Protein AF-K2GE60-F1 (afdb_monomer_lite)

Sequence (298 aa):
MSEQSVDIHNINPPTIVEKASKSKGLEHIPDDVKQILFLNWLVDARELYQEQENKVKQILINKTLQKAISEWHYAWWIEVKYIGEGLYMVKSIKKWNVTFYSNDNWESVFSVSWVREDPFIENNKALEDLWYIEKKEGETYNMYKISWYITLADWKKEPVPWEKINTDDIRYYKLWKDILFRADIYSKLFILKDKKPIEGKMLIYLIEGWSLKLEDLELFKQNNVIDDNMYLTWIRAFKQVIAFQCSDKRLIGLWIWIKESDLKRYTENTKYNISPELALECFKALPAEMRDISSPKK

Structure (mmCIF, N/CA/C/O backbone):
data_AF-K2GE60-F1
#
_entr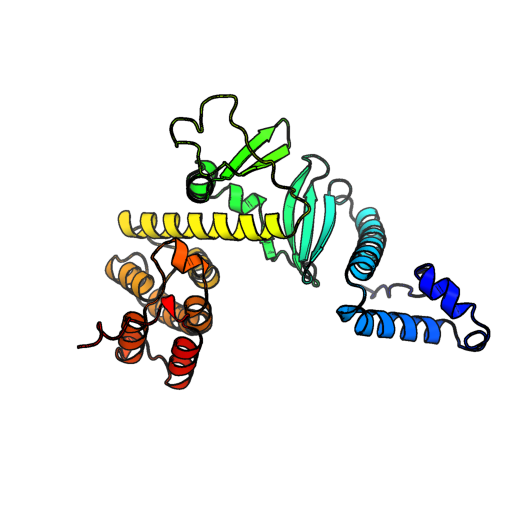y.id   AF-K2GE60-F1
#
loop_
_atom_site.group_PDB
_atom_site.id
_atom_site.type_symbol
_atom_site.label_atom_id
_atom_site.label_alt_id
_atom_site.label_comp_id
_atom_site.label_asym_id
_atom_site.label_entity_id
_atom_site.label_seq_id
_atom_site.pdbx_PDB_ins_code
_atom_site.Cartn_x
_atom_site.Cartn_y
_atom_site.Cartn_z
_atom_site.occupancy
_atom_site.B_iso_or_equiv
_atom_site.auth_seq_id
_atom_site.auth_comp_id
_atom_site.auth_asym_id
_atom_site.auth_atom_id
_atom_site.pdbx_PDB_model_num
ATOM 1 N N . MET A 1 1 ? 6.850 -29.643 21.313 1.00 35.97 1 MET A N 1
ATOM 2 C CA . MET A 1 1 ? 5.765 -28.821 21.888 1.00 35.97 1 MET A CA 1
ATOM 3 C C . MET A 1 1 ? 4.467 -29.385 21.348 1.00 35.97 1 MET A C 1
ATOM 5 O O . MET A 1 1 ? 4.347 -29.498 20.139 1.00 35.97 1 MET A O 1
ATOM 9 N N . SER A 1 2 ? 3.599 -29.874 22.228 1.00 30.75 2 SER A N 1
ATOM 10 C CA . SER A 1 2 ? 2.337 -30.536 21.883 1.00 30.75 2 SER A CA 1
ATOM 11 C C . SER A 1 2 ? 1.347 -29.539 21.281 1.00 30.75 2 SER A C 1
ATOM 13 O O . SER A 1 2 ? 1.115 -28.489 21.883 1.00 30.75 2 SER A O 1
ATOM 15 N N . GLU A 1 3 ? 0.759 -29.880 20.135 1.00 30.34 3 GLU A N 1
ATOM 16 C CA . GLU A 1 3 ? -0.413 -29.204 19.573 1.00 30.34 3 GLU A CA 1
ATOM 17 C C . GLU A 1 3 ? -1.534 -29.183 20.619 1.00 30.34 3 GLU A C 1
ATOM 19 O O . GLU A 1 3 ? -2.077 -30.223 20.989 1.00 30.34 3 GLU A O 1
ATOM 24 N N . GLN A 1 4 ? -1.869 -28.003 21.142 1.00 34.47 4 GLN A N 1
ATOM 25 C CA . GLN A 1 4 ? -3.102 -27.841 21.901 1.00 34.47 4 GLN A CA 1
ATOM 26 C C . GLN A 1 4 ? -4.249 -27.738 20.898 1.00 34.47 4 GLN A C 1
ATOM 28 O O . GLN A 1 4 ? -4.494 -26.678 20.323 1.00 34.47 4 GLN A O 1
ATOM 33 N N . SER A 1 5 ? -4.948 -28.852 20.685 1.00 31.72 5 SER A N 1
ATOM 34 C CA . SER A 1 5 ? -6.231 -28.864 19.991 1.00 31.72 5 SER A CA 1
ATOM 35 C C . SER A 1 5 ? -7.196 -27.932 20.723 1.00 31.72 5 SER A C 1
ATOM 37 O O . SER A 1 5 ? -7.448 -28.101 21.919 1.00 31.72 5 SER A O 1
ATOM 39 N N . VAL A 1 6 ? -7.729 -26.935 20.019 1.00 36.66 6 VAL A N 1
ATOM 40 C CA . VAL A 1 6 ? -8.844 -26.127 20.519 1.00 36.66 6 VAL A CA 1
ATOM 41 C C . VAL A 1 6 ? -10.000 -27.081 20.810 1.00 36.66 6 VAL A C 1
ATOM 43 O O . VAL A 1 6 ? -10.466 -27.769 19.909 1.00 36.66 6 VAL A O 1
ATOM 46 N N . ASP A 1 7 ? -10.429 -27.152 22.070 1.00 42.41 7 ASP A N 1
ATOM 47 C CA . ASP A 1 7 ? -11.554 -27.989 22.482 1.00 42.41 7 ASP A CA 1
ATOM 48 C C . ASP A 1 7 ? -12.861 -27.387 21.944 1.00 42.41 7 ASP A C 1
ATOM 50 O O . ASP A 1 7 ? -13.421 -26.429 22.490 1.00 42.41 7 ASP A O 1
ATOM 54 N N . ILE A 1 8 ? -13.293 -27.929 20.805 1.00 38.84 8 ILE A N 1
ATOM 55 C CA . ILE A 1 8 ? -14.440 -27.481 20.008 1.00 38.84 8 ILE A CA 1
ATOM 56 C C . ILE A 1 8 ? -15.741 -27.578 20.828 1.00 38.84 8 ILE A C 1
ATOM 58 O O . ILE A 1 8 ? -16.692 -26.835 20.581 1.00 38.84 8 ILE A O 1
ATOM 62 N N . HIS A 1 9 ? -15.772 -28.402 21.880 1.00 40.12 9 HIS A N 1
ATOM 63 C CA . HIS A 1 9 ? -16.930 -28.576 22.757 1.00 40.12 9 HIS A CA 1
ATOM 64 C C . HIS A 1 9 ? -17.289 -27.329 23.590 1.00 40.12 9 HIS A C 1
ATOM 66 O O . HIS A 1 9 ? -18.393 -27.257 24.122 1.00 40.12 9 HIS A O 1
ATOM 72 N N . ASN A 1 10 ? -16.422 -26.309 23.653 1.00 46.59 10 ASN A N 1
ATOM 73 C CA . ASN A 1 10 ? -16.646 -25.090 24.449 1.00 46.59 10 ASN A CA 1
ATOM 74 C C . ASN A 1 10 ? -17.141 -23.864 23.650 1.00 46.59 10 ASN A C 1
ATOM 76 O O . ASN A 1 10 ? -17.189 -22.740 24.171 1.00 46.59 10 ASN A O 1
ATOM 80 N N . ILE A 1 11 ? -17.517 -24.038 22.379 1.00 45.38 11 ILE A N 1
ATOM 81 C CA . ILE A 1 11 ? -18.057 -22.954 21.548 1.00 45.38 11 ILE A CA 1
ATOM 82 C C . ILE A 1 11 ? -19.588 -23.024 21.555 1.00 45.38 11 ILE A C 1
ATOM 84 O O . ILE A 1 11 ? -20.191 -23.835 20.857 1.00 45.38 11 ILE A O 1
ATOM 88 N N . ASN A 1 12 ? -20.226 -22.135 22.325 1.00 46.69 12 ASN A N 1
ATOM 89 C CA . ASN A 1 12 ? -21.683 -21.993 22.296 1.00 46.69 12 ASN A CA 1
ATOM 90 C C . ASN A 1 12 ? -22.148 -21.433 20.939 1.00 46.69 12 ASN A C 1
ATOM 92 O O . ASN A 1 12 ? -21.631 -20.392 20.512 1.00 46.69 12 ASN A O 1
ATOM 96 N N . PRO A 1 13 ? -23.129 -22.073 20.280 1.00 45.19 13 PRO A N 1
ATOM 97 C CA . PRO A 1 13 ? -23.645 -21.612 19.001 1.00 45.19 13 PRO A CA 1
ATOM 98 C C . PRO A 1 13 ? -24.460 -20.311 19.154 1.00 45.19 13 PRO A C 1
ATOM 100 O O . PRO A 1 13 ? -25.012 -20.042 20.224 1.00 45.19 13 PRO A O 1
ATOM 103 N N . PRO A 1 14 ? -24.586 -19.490 18.092 1.00 44.62 14 PRO A N 1
ATOM 104 C CA . PRO A 1 14 ? -25.465 -18.323 18.089 1.00 44.62 14 PRO A CA 1
ATOM 105 C C . PRO A 1 14 ? -26.925 -18.702 18.366 1.00 44.62 14 PRO A C 1
ATOM 107 O O . PRO A 1 14 ? -27.388 -19.780 17.994 1.00 44.62 14 PRO A O 1
ATOM 110 N N . THR A 1 15 ? -27.700 -17.774 18.927 1.00 48.50 15 THR A N 1
ATOM 111 C CA . THR A 1 15 ? -29.083 -18.003 19.389 1.00 48.50 15 THR A CA 1
ATOM 112 C C . THR A 1 15 ? -30.033 -18.541 18.307 1.00 48.50 15 THR A C 1
ATOM 114 O O . THR A 1 15 ? -30.993 -19.240 18.620 1.00 48.50 15 THR A O 1
ATOM 117 N N . ILE A 1 16 ? -29.788 -18.242 17.026 1.00 43.56 16 ILE A N 1
ATOM 118 C CA . ILE A 1 16 ? -30.591 -18.764 15.906 1.00 43.56 16 ILE A CA 1
ATOM 119 C C . ILE A 1 16 ? -30.347 -20.263 15.663 1.00 43.56 16 ILE A C 1
ATOM 121 O O . ILE A 1 16 ? -31.285 -21.007 15.388 1.00 43.56 16 ILE A O 1
ATOM 125 N N . VAL A 1 17 ? -29.110 -20.717 15.867 1.00 46.22 17 VAL A N 1
ATOM 126 C CA . VAL A 1 17 ? -28.697 -22.123 15.780 1.00 46.22 17 VAL A CA 1
ATOM 127 C C . VAL A 1 17 ? -29.126 -22.872 17.034 1.00 46.22 17 VAL A C 1
ATOM 129 O O . VAL A 1 17 ? -29.597 -23.995 16.937 1.00 46.22 17 VAL A O 1
ATOM 132 N N . GLU A 1 18 ? -29.067 -22.229 18.200 1.00 51.22 18 GLU A N 1
ATOM 133 C CA . GLU A 1 18 ? -29.587 -22.783 19.453 1.00 51.22 18 GLU A CA 1
ATOM 134 C C . GLU A 1 18 ? -31.110 -23.017 19.404 1.00 51.22 18 GLU A C 1
ATOM 136 O O . GLU A 1 18 ? -31.632 -23.952 20.007 1.00 51.22 18 GLU A O 1
ATOM 141 N N . LYS A 1 19 ? -31.840 -22.179 18.657 1.00 52.19 19 LYS A N 1
ATOM 142 C CA . LYS A 1 19 ? -33.266 -22.385 18.366 1.00 52.19 19 LYS A CA 1
ATOM 143 C C . LYS A 1 19 ? -33.495 -23.498 17.345 1.00 52.19 19 LYS A C 1
ATOM 145 O O . LYS A 1 19 ? -34.439 -24.266 17.504 1.00 52.19 19 LYS A O 1
ATOM 150 N N . ALA A 1 20 ? -32.645 -23.602 16.324 1.00 46.81 20 ALA A N 1
ATOM 151 C CA . ALA A 1 20 ? -32.735 -24.656 15.318 1.00 46.81 20 ALA A CA 1
ATOM 152 C C . ALA A 1 20 ? -32.383 -26.039 15.895 1.00 46.81 20 ALA A C 1
ATOM 154 O O . ALA A 1 20 ? -33.105 -27.000 15.643 1.00 46.81 20 ALA A O 1
ATOM 155 N N . SER A 1 21 ? -31.349 -26.146 16.734 1.00 45.78 21 SER A N 1
ATOM 156 C CA . SER A 1 21 ? -30.909 -27.396 17.374 1.00 45.78 21 SER A CA 1
ATOM 157 C C . SER A 1 21 ? -31.895 -27.934 18.415 1.00 45.78 21 SER A C 1
ATOM 159 O O . SER A 1 21 ? -31.898 -29.131 18.685 1.00 45.78 21 SER A O 1
ATOM 161 N N . LYS A 1 22 ? -32.758 -27.064 18.955 1.00 51.03 22 LYS A N 1
ATOM 162 C CA . LYS A 1 22 ? -33.902 -27.408 19.818 1.00 51.03 22 LYS A CA 1
ATOM 163 C C . LYS A 1 22 ? -35.188 -27.698 19.029 1.00 51.03 22 LYS A C 1
ATOM 165 O O . LYS A 1 22 ? -36.241 -27.911 19.628 1.00 51.03 22 LYS A O 1
ATOM 170 N N . SER A 1 23 ? -35.145 -27.681 17.694 1.00 51.66 23 SER A N 1
ATOM 171 C CA . SER A 1 23 ? -36.274 -28.138 16.881 1.00 51.66 23 SER A CA 1
ATOM 172 C C . SER A 1 23 ? -36.376 -29.665 16.951 1.00 51.66 23 SER A C 1
ATOM 174 O O . SER A 1 23 ? -35.365 -30.366 16.899 1.00 51.66 23 SER A O 1
ATOM 176 N N . LYS A 1 24 ? -37.605 -30.191 17.036 1.00 48.66 24 LYS A N 1
ATOM 177 C CA . LYS A 1 24 ? -37.892 -31.634 17.189 1.00 48.66 24 LYS A CA 1
ATOM 178 C C . LYS A 1 24 ? -37.250 -32.542 16.123 1.00 48.66 24 LYS A C 1
ATOM 180 O O . LYS A 1 24 ? -37.241 -33.753 16.291 1.00 48.66 24 LYS A O 1
ATOM 185 N N . GLY A 1 25 ? -36.736 -31.985 15.024 1.00 48.91 25 GLY A N 1
ATOM 186 C CA . GLY A 1 25 ? -36.059 -32.735 13.964 1.00 48.91 25 GLY A CA 1
ATOM 1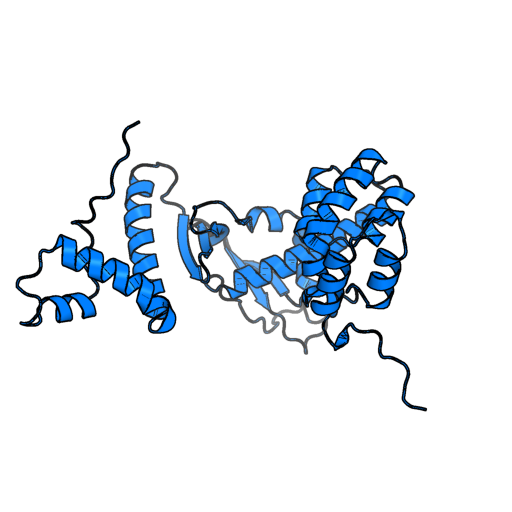87 C C . GLY A 1 25 ? -34.566 -33.002 14.198 1.00 48.91 25 GLY A C 1
ATOM 188 O O . GLY A 1 25 ? -34.000 -33.817 13.479 1.00 48.91 25 GLY A O 1
ATOM 189 N N . LEU A 1 26 ? -33.919 -32.339 15.168 1.00 41.69 26 LEU A N 1
ATOM 190 C CA . LEU A 1 26 ? -32.462 -32.419 15.391 1.00 41.69 26 LEU A CA 1
ATOM 191 C C . LEU A 1 26 ? -32.069 -32.961 16.780 1.00 41.69 26 LEU A C 1
ATOM 193 O O . LEU A 1 26 ? -30.880 -33.045 17.089 1.00 41.69 26 LEU A O 1
ATOM 197 N N . GLU A 1 27 ? -33.041 -33.368 17.605 1.00 48.62 27 GLU A N 1
ATOM 198 C CA . GLU A 1 27 ? -32.822 -33.873 18.975 1.00 48.62 27 GLU A CA 1
ATOM 199 C C . GLU A 1 27 ? -31.928 -35.122 19.038 1.00 48.62 27 GLU A C 1
ATOM 201 O O . GLU A 1 27 ? -31.180 -35.293 19.996 1.00 48.62 27 GLU A O 1
ATOM 206 N N . HIS A 1 28 ? -31.965 -35.972 18.010 1.00 49.66 28 HIS A N 1
ATOM 207 C CA . HIS A 1 28 ? -31.222 -37.238 17.973 1.00 49.66 28 HIS A CA 1
ATOM 208 C C . HIS A 1 28 ? -29.857 -37.147 17.288 1.00 49.66 28 HIS A C 1
ATOM 210 O O . HIS A 1 28 ? -29.169 -38.158 17.160 1.00 49.66 28 HIS A O 1
ATOM 216 N N . ILE A 1 29 ? -29.468 -35.960 16.822 1.00 44.56 29 ILE A N 1
ATOM 217 C CA . ILE A 1 29 ? -28.173 -35.774 16.174 1.00 44.56 29 ILE A CA 1
ATOM 218 C C . ILE A 1 29 ? -27.102 -35.558 17.256 1.00 44.56 29 ILE A C 1
ATOM 220 O O . ILE A 1 29 ? -27.293 -34.694 18.117 1.00 44.56 29 ILE A O 1
ATOM 224 N N . PRO A 1 30 ? -25.990 -36.313 17.227 1.00 48.25 30 PRO A N 1
ATOM 225 C CA . PRO A 1 30 ? -24.848 -36.100 18.114 1.00 48.25 30 PRO A CA 1
ATOM 226 C C . PRO A 1 30 ? -24.301 -34.659 18.054 1.00 48.25 30 PRO A C 1
ATOM 228 O O . PRO A 1 30 ? -24.345 -34.007 17.007 1.00 48.25 30 PRO A O 1
ATOM 231 N N . ASP A 1 31 ? -23.832 -34.121 19.183 1.00 47.31 31 ASP A N 1
ATOM 232 C CA . ASP A 1 31 ? -23.469 -32.697 19.305 1.00 47.31 31 ASP A CA 1
ATOM 233 C C . ASP A 1 31 ? -22.247 -32.295 18.461 1.00 47.31 31 ASP A C 1
ATOM 235 O O . ASP A 1 31 ? -22.187 -31.180 17.941 1.00 47.31 31 ASP A O 1
ATOM 239 N N . ASP A 1 32 ? -21.326 -33.225 18.240 1.00 42.53 32 ASP A N 1
ATOM 240 C CA . ASP A 1 32 ? -20.221 -33.139 17.282 1.00 42.53 32 ASP A CA 1
ATOM 241 C C . ASP A 1 32 ? -20.723 -32.997 15.834 1.00 42.53 32 ASP A C 1
ATOM 243 O O . ASP A 1 32 ? -20.243 -32.148 15.081 1.00 42.53 32 ASP A O 1
ATOM 247 N N . VAL A 1 33 ? -21.766 -33.737 15.450 1.00 42.38 33 VAL A N 1
ATOM 248 C CA . VAL A 1 33 ? -22.396 -33.615 14.124 1.00 42.38 33 VAL A CA 1
ATOM 249 C C . VAL A 1 33 ? -23.150 -32.287 13.987 1.00 42.38 33 VAL A C 1
ATOM 251 O O . VAL A 1 33 ? -23.085 -31.654 12.933 1.00 42.38 33 VAL A O 1
ATOM 254 N N . LYS A 1 34 ? -23.801 -31.792 15.050 1.00 48.75 34 LYS A N 1
ATOM 255 C CA . LYS A 1 34 ? -24.402 -30.441 15.064 1.00 48.75 34 LYS A CA 1
ATOM 256 C C . LYS A 1 34 ? -23.346 -29.343 14.902 1.00 48.75 34 LYS A C 1
ATOM 258 O O . LYS A 1 34 ? -23.605 -28.350 14.226 1.00 48.75 34 LYS A O 1
ATOM 263 N N . GLN A 1 35 ? -22.159 -29.522 15.483 1.00 48.94 35 GLN A N 1
ATOM 264 C CA . GLN A 1 35 ? -21.029 -28.602 15.334 1.00 48.94 35 GLN A CA 1
ATOM 265 C C . GLN A 1 35 ? -20.412 -28.642 13.932 1.00 48.94 35 GLN A C 1
ATOM 267 O O . GLN A 1 35 ? -20.099 -27.589 13.382 1.00 48.94 35 GLN A O 1
ATOM 272 N N . ILE A 1 36 ? -20.299 -29.817 13.312 1.00 44.44 36 ILE A N 1
ATOM 273 C CA . ILE A 1 36 ? -19.870 -29.945 11.911 1.00 44.44 36 ILE A CA 1
ATOM 274 C C . ILE A 1 36 ? -20.895 -29.294 10.974 1.00 44.44 36 ILE A C 1
ATOM 276 O O . ILE A 1 36 ? -20.519 -28.548 10.075 1.00 44.44 36 ILE A O 1
ATOM 280 N N . LEU A 1 37 ? -22.194 -29.496 11.215 1.00 45.69 37 LEU A N 1
ATOM 281 C CA . LEU A 1 37 ? -23.264 -28.811 10.483 1.00 45.69 37 LEU A CA 1
ATOM 282 C C . LEU A 1 37 ? -23.230 -27.289 10.699 1.00 45.69 37 LEU A C 1
ATOM 284 O O . LEU A 1 37 ? -23.538 -26.549 9.775 1.00 45.69 37 LEU A O 1
ATOM 288 N N . PHE A 1 38 ? -22.813 -26.813 11.875 1.00 54.31 38 PHE A N 1
ATOM 289 C CA . PHE A 1 38 ? -22.601 -25.392 12.169 1.00 54.31 38 PHE A CA 1
ATOM 290 C C . PHE A 1 38 ? -21.385 -24.806 11.436 1.00 54.31 38 PHE A C 1
ATOM 292 O O . PHE A 1 38 ? -21.474 -23.706 10.894 1.00 54.31 38 PHE A O 1
ATOM 299 N N . LEU A 1 39 ? -20.269 -25.536 11.383 1.00 49.03 39 LEU A N 1
ATOM 300 C CA . LEU A 1 39 ? -19.083 -25.139 10.621 1.00 49.03 39 LEU A CA 1
ATOM 301 C C . LEU A 1 39 ? -19.365 -25.146 9.111 1.00 49.03 39 LEU A C 1
ATOM 303 O O . LEU A 1 39 ? -18.992 -24.200 8.425 1.00 49.03 39 LEU A O 1
ATOM 307 N N . ASN A 1 40 ? -20.101 -26.141 8.611 1.00 48.19 40 ASN A N 1
ATOM 308 C CA . ASN A 1 40 ? -20.562 -26.185 7.220 1.00 48.19 40 ASN A CA 1
ATOM 309 C C . ASN A 1 40 ? -21.588 -25.081 6.925 1.00 48.19 40 ASN A C 1
ATOM 311 O O . ASN A 1 40 ? -21.501 -24.423 5.896 1.00 48.19 40 ASN A O 1
ATOM 315 N N . TRP A 1 41 ? -22.494 -24.782 7.861 1.00 51.59 41 TRP A N 1
ATOM 316 C CA . TRP A 1 41 ? -23.394 -23.635 7.743 1.00 51.59 41 TRP A CA 1
ATOM 317 C C . TRP A 1 41 ? -22.637 -22.303 7.727 1.00 51.59 41 TRP A C 1
ATOM 319 O O . TRP A 1 41 ? -23.037 -21.412 6.997 1.00 51.59 41 TRP A O 1
ATOM 329 N N . LEU A 1 42 ? -21.536 -22.143 8.470 1.00 49.25 42 LEU A N 1
ATOM 330 C CA . LEU A 1 42 ? -20.677 -20.950 8.391 1.00 49.25 42 LEU A CA 1
ATOM 331 C C . LEU A 1 42 ? -19.977 -20.815 7.029 1.00 49.25 42 LEU A C 1
ATOM 333 O O . LEU A 1 42 ? -19.750 -19.694 6.578 1.00 49.25 42 LEU A O 1
ATOM 337 N N . VAL A 1 43 ? -19.659 -21.935 6.376 1.00 44.78 43 VAL A N 1
ATOM 338 C CA . VAL A 1 43 ? -19.135 -21.955 5.001 1.00 44.78 43 VAL A CA 1
ATOM 339 C C . VAL A 1 43 ? -20.221 -21.537 3.998 1.00 44.78 43 VAL A C 1
ATOM 341 O O . VAL A 1 43 ? -19.934 -20.738 3.108 1.00 44.78 43 VAL A O 1
ATOM 344 N N . ASP A 1 44 ? -21.469 -21.973 4.197 1.00 41.41 44 ASP A N 1
ATOM 345 C CA . ASP A 1 44 ? -22.613 -21.659 3.322 1.00 41.41 44 ASP A CA 1
ATOM 346 C C . ASP A 1 44 ? -23.279 -20.294 3.623 1.00 41.41 44 ASP A C 1
ATOM 348 O O . ASP A 1 44 ? -23.894 -19.676 2.754 1.00 41.41 44 ASP A O 1
ATOM 352 N N . ALA A 1 45 ? -23.143 -19.761 4.842 1.00 42.25 45 ALA A N 1
ATOM 353 C CA . ALA A 1 45 ? -23.713 -18.476 5.272 1.00 42.25 45 ALA A CA 1
ATOM 354 C C . ALA A 1 45 ? -22.953 -17.252 4.730 1.00 42.25 45 ALA A C 1
ATOM 356 O O . ALA A 1 45 ? -23.444 -16.123 4.857 1.00 42.25 45 ALA A O 1
ATOM 357 N N . ARG A 1 46 ? -21.795 -17.481 4.098 1.00 43.62 46 ARG A N 1
ATOM 358 C CA . ARG A 1 46 ? -20.895 -16.482 3.501 1.00 43.62 46 ARG A CA 1
ATOM 359 C C . ARG A 1 46 ? -21.594 -15.563 2.491 1.00 43.62 46 ARG A C 1
ATOM 361 O O . ARG A 1 46 ? -21.189 -14.416 2.329 1.00 43.62 46 ARG A O 1
ATOM 368 N N . GLU A 1 47 ? -22.658 -16.044 1.844 1.00 42.72 47 GLU A N 1
ATOM 369 C CA . GLU A 1 47 ? -23.431 -15.277 0.854 1.00 42.72 47 GLU A CA 1
ATOM 370 C C . GLU A 1 47 ? -24.690 -14.597 1.424 1.00 42.72 47 GLU A C 1
ATOM 372 O O . GLU A 1 47 ? -25.207 -13.665 0.813 1.00 42.72 47 GLU A O 1
ATOM 377 N N . LEU A 1 48 ? -25.191 -15.018 2.595 1.00 37.72 48 LEU A N 1
ATOM 378 C CA . LEU A 1 48 ? -26.524 -14.623 3.082 1.00 37.72 48 LEU A CA 1
ATOM 379 C C . LEU A 1 48 ? -26.519 -13.802 4.388 1.00 37.72 48 LEU A C 1
ATOM 381 O O . LEU A 1 48 ? -27.478 -13.069 4.629 1.00 37.72 48 LEU A O 1
ATOM 385 N N . TYR A 1 49 ? -25.474 -13.879 5.229 1.00 49.50 49 TYR A N 1
ATOM 386 C CA . TYR A 1 49 ? -25.491 -13.297 6.590 1.00 49.50 49 TYR A CA 1
ATOM 387 C C . TYR A 1 49 ? -24.160 -12.667 7.038 1.00 49.50 49 TYR A C 1
ATOM 389 O O . TYR A 1 49 ? -23.708 -12.855 8.172 1.00 49.50 49 TYR A O 1
ATOM 397 N N . GLN A 1 50 ? -23.548 -11.859 6.173 1.00 51.97 50 GLN A N 1
ATOM 398 C CA . GLN A 1 50 ? -22.213 -11.276 6.373 1.00 51.97 50 GLN A CA 1
ATOM 399 C C . GLN A 1 50 ? -22.032 -10.509 7.705 1.00 51.97 50 GLN A C 1
ATOM 401 O O . GLN A 1 50 ? -20.983 -10.584 8.342 1.00 51.97 50 GLN A O 1
ATOM 406 N N . GLU A 1 51 ? -23.066 -9.819 8.201 1.00 49.47 51 GLU A N 1
ATOM 407 C CA . GLU A 1 51 ? -22.998 -9.099 9.486 1.00 49.47 51 GLU A CA 1
ATOM 408 C C . GLU A 1 51 ? -22.933 -10.043 10.707 1.00 49.47 51 GLU A C 1
ATOM 410 O O . GLU A 1 51 ? -22.316 -9.719 11.725 1.00 49.47 51 GLU A O 1
ATOM 415 N N . GLN A 1 52 ? -23.555 -11.223 10.623 1.00 45.91 52 GLN A N 1
ATOM 416 C CA . GLN A 1 52 ? -23.541 -12.224 11.696 1.00 45.91 52 GLN A CA 1
ATOM 417 C C . GLN A 1 52 ? -22.240 -13.031 11.688 1.00 45.91 52 GLN A C 1
ATOM 419 O O . GLN A 1 52 ? -21.701 -13.304 12.759 1.00 45.91 52 GLN A O 1
ATOM 424 N N . GLU A 1 53 ? -21.689 -13.326 10.508 1.00 51.75 53 GLU A N 1
ATOM 425 C CA . GLU A 1 53 ? -20.358 -13.924 10.356 1.00 51.75 53 GLU A CA 1
ATOM 426 C C . GLU A 1 53 ? -19.283 -13.038 11.000 1.00 51.75 53 GLU A C 1
ATOM 428 O O . GLU A 1 53 ? -18.487 -13.519 11.806 1.00 51.75 53 GLU A O 1
ATOM 433 N N . ASN A 1 54 ? -19.317 -11.727 10.741 1.00 55.19 54 ASN A N 1
ATOM 434 C CA . ASN A 1 54 ? -18.378 -10.773 11.337 1.00 55.19 54 ASN A CA 1
ATOM 435 C C . ASN A 1 54 ? -18.479 -10.752 12.868 1.00 55.19 54 ASN A C 1
ATOM 437 O O . ASN A 1 54 ? -17.458 -10.735 13.555 1.00 55.19 54 ASN A O 1
ATOM 441 N N . LYS A 1 55 ? -19.701 -10.805 13.419 1.00 54.94 55 LYS A N 1
ATOM 442 C CA . LYS A 1 55 ? -19.928 -10.889 14.873 1.00 54.94 55 LYS A CA 1
ATOM 443 C C . LYS A 1 55 ? -19.387 -12.197 15.456 1.00 54.94 55 LYS A C 1
ATOM 445 O O . LYS A 1 55 ? -18.743 -12.168 16.501 1.00 54.94 55 LYS A O 1
ATOM 450 N N . VAL A 1 56 ? -19.603 -13.330 14.787 1.00 51.03 56 VAL A N 1
ATOM 451 C CA . VAL A 1 56 ? -19.114 -14.648 15.229 1.00 51.03 56 VAL A CA 1
ATOM 452 C C . VAL A 1 56 ? -17.590 -14.730 15.150 1.00 51.03 56 VAL A C 1
ATOM 454 O O . VAL A 1 56 ? -16.961 -15.151 16.120 1.00 51.03 56 VAL A O 1
ATOM 457 N N . LYS A 1 57 ? -16.984 -14.246 14.059 1.00 55.84 57 LYS A N 1
ATOM 458 C CA . LYS A 1 57 ? -15.529 -14.099 13.929 1.00 55.84 57 LYS A CA 1
ATOM 459 C C . LYS A 1 57 ? -14.976 -13.220 15.038 1.00 55.84 57 LYS A C 1
ATOM 461 O O . LYS A 1 57 ? -14.060 -13.646 15.726 1.00 55.84 57 LYS A O 1
ATOM 466 N N . GLN A 1 58 ? -15.583 -12.065 15.311 1.00 58.66 58 GLN A N 1
ATOM 467 C CA . GLN A 1 58 ? -15.152 -11.200 16.409 1.00 58.66 58 GLN A CA 1
ATOM 468 C C . GLN A 1 58 ? -15.245 -11.877 17.784 1.00 58.66 58 GLN A C 1
ATOM 470 O O . GLN A 1 58 ? -14.357 -11.701 18.613 1.00 58.66 58 GLN A O 1
ATOM 475 N N . ILE A 1 59 ? -16.277 -12.686 18.032 1.00 55.16 59 ILE A N 1
ATOM 476 C CA . ILE A 1 59 ? -16.405 -13.464 19.274 1.00 55.16 59 ILE A CA 1
ATOM 477 C C . ILE A 1 59 ? -15.319 -14.548 19.365 1.00 55.16 59 ILE A C 1
ATOM 479 O O . ILE A 1 59 ? -14.732 -14.727 20.431 1.00 55.16 59 ILE A O 1
ATOM 483 N N . LEU A 1 60 ? -15.032 -15.254 18.269 1.00 51.19 60 LEU A N 1
ATOM 484 C CA . LEU A 1 60 ? -13.990 -16.286 18.197 1.00 51.19 60 LEU A CA 1
ATOM 485 C C . LEU A 1 60 ? -12.590 -15.701 18.373 1.00 51.19 60 LEU A C 1
ATOM 487 O O . LEU A 1 60 ? -11.813 -16.230 19.162 1.00 51.19 60 LEU A O 1
ATOM 491 N N . ILE A 1 61 ? -12.301 -14.587 17.701 1.00 54.56 61 ILE A N 1
ATOM 492 C CA . ILE A 1 61 ? -11.095 -13.769 17.871 1.00 54.56 61 ILE A CA 1
ATOM 493 C C . ILE A 1 61 ? -10.986 -13.376 19.332 1.00 54.56 61 ILE A C 1
ATOM 495 O O . ILE A 1 61 ? -10.012 -13.740 19.965 1.00 54.56 61 ILE A O 1
ATOM 499 N N . ASN A 1 62 ? -12.003 -12.730 19.907 1.00 54.84 62 ASN A N 1
ATOM 500 C CA . ASN A 1 62 ? -11.952 -12.276 21.293 1.00 54.84 62 ASN A CA 1
ATOM 501 C C . ASN A 1 62 ? -11.724 -13.435 22.267 1.00 54.84 62 ASN A C 1
ATOM 503 O O . ASN A 1 62 ? -10.928 -13.276 23.176 1.00 54.84 62 ASN A O 1
ATOM 507 N N . LYS A 1 63 ? -12.339 -14.607 22.076 1.00 49.31 63 LYS A N 1
ATOM 508 C CA . LYS A 1 63 ? -12.115 -15.775 22.947 1.00 49.31 63 LYS A CA 1
ATOM 509 C C . LYS A 1 63 ? -10.735 -16.419 22.758 1.00 49.31 63 LYS A C 1
ATOM 511 O O . LYS A 1 63 ? -10.093 -16.779 23.742 1.00 49.31 63 LYS A O 1
ATOM 516 N N . THR A 1 64 ? -10.275 -16.559 21.517 1.00 49.16 64 THR A N 1
ATOM 517 C CA . THR A 1 64 ? -9.003 -17.223 21.174 1.00 49.16 64 THR A CA 1
ATOM 518 C C . THR A 1 64 ? -7.815 -16.317 21.479 1.00 49.16 64 THR A C 1
ATOM 520 O O . THR A 1 64 ? -6.855 -16.748 22.115 1.00 49.16 64 THR A O 1
ATOM 523 N N . LEU A 1 65 ? -7.918 -15.034 21.120 1.00 50.69 65 LEU A N 1
ATOM 524 C CA . LEU A 1 65 ? -6.980 -14.007 21.541 1.00 50.69 65 LEU A CA 1
ATOM 525 C C . LEU A 1 65 ? -7.048 -13.803 23.041 1.00 50.69 65 LEU A C 1
ATOM 527 O O . LEU A 1 65 ? -5.985 -13.806 23.607 1.00 50.69 65 LEU A O 1
ATOM 531 N N . GLN A 1 66 ? -8.186 -13.707 23.740 1.00 47.19 66 GLN A N 1
ATOM 532 C CA . GLN A 1 66 ? -8.149 -13.556 25.212 1.00 47.19 66 GLN A CA 1
ATOM 533 C C . GLN A 1 66 ? -7.399 -14.699 25.902 1.00 47.19 66 GLN A C 1
ATOM 535 O O . GLN A 1 66 ? -6.658 -14.445 26.851 1.00 47.19 66 GLN A O 1
ATOM 540 N N . LYS A 1 67 ? -7.522 -15.932 25.396 1.00 42.25 67 LYS A N 1
ATOM 541 C CA . LYS A 1 67 ? -6.744 -17.075 25.882 1.00 42.25 67 LYS A CA 1
ATOM 542 C C . LYS A 1 67 ? -5.244 -16.906 25.588 1.00 42.25 67 LYS A C 1
ATOM 544 O O . LYS A 1 67 ? -4.447 -16.931 26.521 1.00 42.25 67 LYS A O 1
ATOM 549 N N . ALA A 1 68 ? -4.861 -16.604 24.346 1.00 43.81 68 ALA A N 1
ATOM 550 C CA . ALA A 1 68 ? -3.462 -16.340 23.982 1.00 43.81 68 ALA A CA 1
ATOM 551 C C . ALA A 1 68 ? -2.873 -15.084 24.672 1.00 43.81 68 ALA A C 1
ATOM 553 O O . ALA A 1 68 ? -1.712 -15.067 25.068 1.00 43.81 68 ALA A O 1
ATOM 554 N N . ILE A 1 69 ? -3.694 -14.051 24.878 1.00 43.19 69 ILE A N 1
ATOM 555 C CA . ILE A 1 69 ? -3.410 -12.780 25.560 1.00 43.19 69 ILE A CA 1
ATOM 556 C C . ILE A 1 69 ? -3.142 -13.046 27.042 1.00 43.19 69 ILE A C 1
ATOM 558 O O . ILE A 1 69 ? -2.241 -12.442 27.615 1.00 43.19 69 ILE A O 1
ATOM 562 N N . SER A 1 70 ? -3.902 -13.945 27.673 1.00 44.69 70 SER A N 1
ATOM 563 C CA . SER A 1 70 ? -3.685 -14.318 29.074 1.00 44.69 70 SER A CA 1
ATOM 564 C C . SER A 1 70 ? -2.384 -15.098 29.293 1.00 44.69 70 SER A C 1
ATOM 566 O O . SER A 1 70 ? -1.801 -15.022 30.372 1.00 44.69 70 SER A O 1
ATOM 568 N N . GLU A 1 71 ? -1.900 -15.792 28.261 1.00 45.12 71 GLU A N 1
ATOM 569 C CA . GLU A 1 71 ? -0.666 -16.584 28.291 1.00 45.12 71 GLU A CA 1
ATOM 570 C C . GLU A 1 71 ? 0.572 -15.769 27.860 1.00 45.12 71 GLU A C 1
ATOM 572 O O . GLU A 1 71 ? 1.695 -16.090 28.248 1.00 45.12 71 GLU A O 1
ATOM 577 N N . TRP A 1 72 ? 0.392 -14.688 27.093 1.00 43.12 72 TRP A N 1
ATOM 578 C CA . TRP A 1 72 ? 1.463 -13.802 26.632 1.00 43.12 72 TRP A CA 1
ATOM 579 C C . TRP A 1 72 ? 1.405 -12.468 27.391 1.00 43.12 72 TRP A C 1
ATOM 581 O O . TRP A 1 72 ? 0.568 -11.613 27.113 1.00 43.12 72 TRP A O 1
ATOM 591 N N . HIS A 1 73 ? 2.358 -12.221 28.297 1.00 44.44 73 HIS A N 1
ATOM 592 C CA . HIS A 1 73 ? 2.478 -10.996 29.121 1.00 44.44 73 HIS A CA 1
ATOM 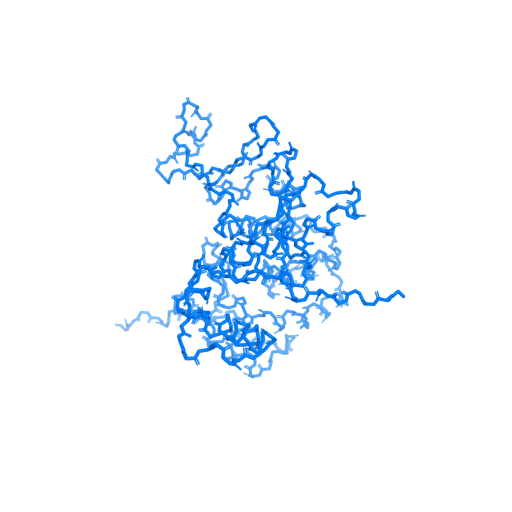593 C C . HIS A 1 73 ? 2.497 -9.643 28.352 1.00 44.44 73 HIS A C 1
ATOM 595 O O . HIS A 1 73 ? 2.510 -8.575 28.969 1.00 44.44 73 HIS A O 1
ATOM 601 N N . TYR A 1 74 ? 2.467 -9.662 27.017 1.00 43.81 74 TYR A N 1
ATOM 602 C CA . TYR A 1 74 ? 2.514 -8.513 26.110 1.00 43.81 74 TYR A CA 1
ATOM 603 C C . TYR A 1 74 ? 1.158 -8.116 25.507 1.00 43.81 74 TYR A C 1
ATOM 605 O O . TYR A 1 74 ? 1.146 -7.340 24.564 1.00 43.81 74 TYR A O 1
ATOM 613 N N . ALA A 1 75 ? 0.022 -8.625 25.976 1.00 52.00 75 ALA A N 1
ATOM 614 C CA . ALA A 1 75 ? -1.189 -8.583 25.150 1.00 52.00 75 ALA A CA 1
ATOM 615 C C . ALA A 1 75 ? -2.364 -7.745 25.708 1.00 52.00 75 ALA A C 1
ATOM 617 O O . ALA A 1 75 ? -3.348 -7.506 25.016 1.00 52.00 75 ALA A O 1
ATOM 618 N N . TRP A 1 76 ? -2.244 -7.205 26.924 1.00 52.69 76 TRP A N 1
ATOM 619 C CA . TRP A 1 76 ? -3.265 -6.347 27.557 1.00 52.69 76 TRP A CA 1
ATOM 620 C C . TRP A 1 76 ? -3.367 -4.930 26.961 1.00 52.69 76 TRP A C 1
ATOM 622 O O . TRP A 1 76 ? -4.257 -4.168 27.330 1.00 52.69 76 TRP A O 1
ATOM 632 N N . TRP A 1 77 ? -2.459 -4.554 26.055 1.00 66.44 77 TRP A N 1
ATOM 633 C CA . TRP A 1 77 ? -2.416 -3.228 25.432 1.00 66.44 77 TRP A CA 1
ATOM 634 C C . TRP A 1 77 ? -2.850 -3.222 23.964 1.00 66.44 77 TRP A C 1
ATOM 636 O O . TRP A 1 77 ? -2.686 -2.183 23.319 1.00 66.44 77 TRP A O 1
ATOM 646 N N . ILE A 1 78 ? -3.403 -4.324 23.439 1.00 70.88 78 ILE A N 1
ATOM 647 C CA . ILE A 1 78 ? -3.882 -4.410 22.053 1.00 70.88 78 ILE A CA 1
ATOM 648 C C . ILE A 1 78 ? -5.355 -4.812 21.939 1.00 70.88 78 ILE A C 1
ATOM 650 O O . ILE A 1 78 ? -5.843 -5.657 22.680 1.00 70.88 78 ILE A O 1
ATOM 654 N N . GLU A 1 79 ? -6.047 -4.215 20.974 1.00 77.88 79 GLU A N 1
ATOM 655 C CA . GLU A 1 79 ? -7.390 -4.587 20.532 1.00 77.88 79 GLU A CA 1
ATOM 656 C C . GLU A 1 79 ? -7.299 -5.093 19.089 1.00 77.88 79 GLU A C 1
ATOM 658 O O . GLU A 1 79 ? -6.648 -4.468 18.251 1.00 77.88 79 GLU A O 1
ATOM 663 N N . VAL A 1 80 ? -7.948 -6.221 18.796 1.00 73.62 80 VAL A N 1
ATOM 664 C CA . VAL A 1 80 ? -7.998 -6.805 17.451 1.00 73.62 80 VAL A CA 1
ATOM 665 C C . VAL A 1 80 ? -9.438 -6.809 16.962 1.00 73.62 80 VAL A C 1
ATOM 667 O O . VAL A 1 80 ? -10.324 -7.323 17.644 1.00 73.62 80 VAL A O 1
ATOM 670 N N . LYS A 1 81 ? -9.674 -6.278 15.764 1.00 79.81 81 LYS A N 1
ATOM 671 C CA . LYS A 1 81 ? -11.008 -6.167 15.171 1.00 79.81 81 LYS A CA 1
ATOM 672 C C . LYS A 1 81 ? -11.018 -6.688 13.742 1.00 79.81 81 LYS A C 1
ATOM 674 O O . LYS A 1 81 ? -10.206 -6.261 12.928 1.00 79.81 81 LYS A O 1
ATOM 679 N N . TYR A 1 82 ? -11.951 -7.576 13.421 1.00 78.69 82 TYR A N 1
ATOM 680 C CA . TYR A 1 82 ? -12.202 -7.966 12.037 1.00 78.69 82 TYR A CA 1
ATOM 681 C C . TYR A 1 82 ? -12.854 -6.803 11.284 1.00 78.69 82 TYR A C 1
ATOM 683 O O . TYR A 1 82 ? -13.865 -6.261 11.737 1.00 78.69 82 TYR A O 1
ATOM 691 N N . ILE A 1 83 ? -12.283 -6.424 10.139 1.00 81.56 83 ILE A N 1
ATOM 692 C CA . ILE A 1 83 ? -12.754 -5.274 9.350 1.00 81.56 83 ILE A CA 1
ATOM 693 C C . ILE A 1 83 ? -13.224 -5.639 7.934 1.00 81.56 83 ILE A C 1
ATOM 695 O O . ILE A 1 83 ? -13.797 -4.789 7.260 1.00 81.56 83 ILE A O 1
ATOM 699 N N . GLY A 1 84 ? -13.056 -6.891 7.497 1.00 78.81 84 GLY A N 1
ATOM 700 C CA . GLY A 1 84 ? -13.562 -7.398 6.211 1.00 78.81 84 GLY A CA 1
ATOM 701 C C . GLY A 1 84 ? -12.513 -8.179 5.422 1.00 78.81 84 GLY A C 1
ATOM 702 O O . GLY A 1 84 ? -11.330 -8.048 5.690 1.00 78.81 84 GLY A O 1
ATOM 703 N N . GLU A 1 85 ? -12.937 -9.006 4.459 1.00 81.50 85 GLU A N 1
ATOM 704 C CA . GLU A 1 85 ? -12.054 -9.690 3.484 1.00 81.50 85 GLU A CA 1
ATOM 705 C C . GLU A 1 85 ? -10.895 -10.522 4.090 1.00 81.50 85 GLU A C 1
ATOM 707 O O . GLU A 1 85 ? -9.859 -10.696 3.460 1.00 81.50 85 GLU A O 1
ATOM 712 N N . GLY A 1 86 ? -11.048 -11.042 5.315 1.00 73.19 86 GLY A N 1
ATOM 713 C CA . GLY A 1 86 ? -9.962 -11.784 5.989 1.00 73.19 86 GLY A CA 1
ATOM 714 C C . GLY A 1 86 ? -8.895 -10.870 6.602 1.00 73.19 86 GLY A C 1
ATOM 715 O O . GLY A 1 86 ? -7.780 -11.303 6.879 1.00 73.19 86 GLY A O 1
ATOM 716 N N . LEU A 1 87 ? -9.230 -9.589 6.787 1.00 81.75 87 LEU A N 1
ATOM 717 C CA . LEU A 1 87 ? -8.363 -8.556 7.331 1.00 81.75 87 LEU A CA 1
ATOM 718 C C . LEU A 1 87 ? -8.762 -8.198 8.766 1.00 81.75 87 LEU A C 1
ATOM 720 O O . LEU A 1 87 ? -9.929 -7.932 9.083 1.00 81.75 87 LEU A O 1
ATOM 724 N N . TYR A 1 88 ? -7.748 -8.119 9.617 1.00 79.94 88 TYR A N 1
ATOM 725 C CA . TYR A 1 88 ? -7.854 -7.812 11.033 1.00 79.94 88 TYR A CA 1
ATOM 726 C C . TYR A 1 88 ? -7.067 -6.546 11.323 1.00 79.94 88 TYR A C 1
ATOM 728 O O . TYR A 1 88 ? -5.882 -6.450 11.024 1.00 79.94 88 TYR A O 1
ATOM 736 N N . MET A 1 89 ? -7.723 -5.565 11.917 1.00 85.88 89 MET A N 1
ATOM 737 C CA . MET A 1 89 ? -7.095 -4.357 12.416 1.00 85.88 89 MET A CA 1
ATOM 738 C C . MET A 1 89 ? -6.569 -4.600 13.827 1.00 85.88 89 MET A C 1
ATOM 740 O O . MET A 1 89 ? -7.311 -5.077 14.685 1.00 85.88 89 MET A O 1
ATOM 744 N N . VAL A 1 90 ? -5.323 -4.208 14.081 1.00 82.62 90 VAL A N 1
ATOM 745 C CA . VAL A 1 90 ? -4.714 -4.232 15.412 1.00 82.62 90 VAL A CA 1
ATOM 746 C C . VAL A 1 90 ? -4.514 -2.801 15.896 1.00 82.62 90 VAL A C 1
ATOM 748 O O . VAL A 1 90 ? -3.915 -1.964 15.218 1.00 82.62 90 VAL A O 1
ATOM 751 N N . LYS A 1 91 ? -5.046 -2.505 17.079 1.00 83.44 91 LYS A N 1
ATOM 752 C CA . LYS A 1 91 ? -4.984 -1.203 17.742 1.00 83.44 91 LYS A CA 1
ATOM 753 C C . LYS A 1 91 ? -4.223 -1.305 19.046 1.00 83.44 91 LYS A C 1
ATOM 755 O O . LYS A 1 91 ? -4.349 -2.286 19.762 1.00 83.44 91 LYS A O 1
ATOM 760 N N . SER A 1 92 ? -3.484 -0.261 19.401 1.00 79.88 92 SER A N 1
ATOM 761 C CA . SER A 1 92 ? -2.980 -0.092 20.762 1.00 79.88 92 SER A CA 1
ATOM 762 C C . SER A 1 92 ? -4.083 0.495 21.640 1.00 79.88 92 SER A C 1
ATOM 764 O O . SER A 1 92 ? -4.495 1.622 21.396 1.00 79.88 92 SER A O 1
ATOM 766 N N . ILE A 1 93 ? -4.501 -0.208 22.693 1.00 75.75 93 ILE A N 1
ATOM 767 C CA . ILE A 1 93 ? -5.464 0.281 23.697 1.00 75.75 93 ILE A CA 1
ATOM 768 C C . ILE A 1 93 ? -4.894 1.493 24.443 1.00 75.75 93 ILE A C 1
ATOM 770 O O . ILE A 1 93 ? -5.618 2.432 24.749 1.00 75.75 93 ILE A O 1
ATOM 774 N N . LYS A 1 94 ? -3.577 1.515 24.699 1.00 74.69 94 LYS A N 1
ATOM 775 C CA . LYS A 1 94 ? -2.930 2.631 25.405 1.00 74.69 94 LYS A CA 1
ATOM 776 C C . LYS A 1 94 ? -3.056 3.947 24.634 1.00 74.69 94 LYS A C 1
ATOM 778 O O . LYS A 1 94 ? -3.384 4.967 25.222 1.00 74.69 94 LYS A O 1
ATOM 783 N N . LYS A 1 95 ? -2.790 3.911 23.325 1.00 77.62 95 LYS A N 1
ATOM 784 C CA . LYS A 1 95 ? -2.752 5.115 22.477 1.00 77.62 95 LYS A CA 1
ATOM 785 C C . LYS A 1 95 ? -4.018 5.311 21.631 1.00 77.62 95 LYS A C 1
ATOM 787 O O . LYS A 1 95 ? -4.145 6.319 20.943 1.00 77.62 95 LYS A O 1
ATOM 792 N N . TRP A 1 96 ? -4.918 4.327 21.633 1.00 80.38 96 TRP A N 1
ATOM 793 C CA . TRP A 1 96 ? -6.086 4.211 20.749 1.00 80.38 96 TRP A CA 1
ATOM 794 C C . TRP A 1 96 ? -5.766 4.322 19.250 1.00 80.38 96 TRP A C 1
ATOM 796 O O . TRP A 1 96 ? -6.608 4.707 18.441 1.00 80.38 96 TRP A O 1
ATOM 806 N N . ASN A 1 97 ? -4.543 3.953 18.862 1.00 86.75 97 ASN A N 1
ATOM 807 C CA . ASN A 1 97 ? -4.053 4.062 17.489 1.00 86.75 97 ASN A CA 1
ATOM 808 C C . ASN A 1 97 ? -4.036 2.706 16.801 1.00 86.75 97 ASN A C 1
ATOM 810 O O . ASN A 1 97 ? -3.572 1.729 17.390 1.00 86.75 97 ASN A O 1
ATOM 814 N N . VAL A 1 98 ? -4.441 2.670 15.531 1.00 88.19 98 VAL A N 1
ATOM 815 C CA . VAL A 1 98 ? -4.161 1.523 14.657 1.00 88.19 98 VAL A CA 1
ATOM 816 C C . VAL A 1 98 ? -2.652 1.414 14.467 1.00 88.19 98 VAL A C 1
ATOM 818 O O . VAL A 1 98 ? -2.000 2.394 14.089 1.00 88.19 98 VAL A O 1
ATOM 821 N N . THR A 1 99 ? -2.112 0.234 14.760 1.00 83.88 99 THR A N 1
ATOM 822 C CA . THR A 1 99 ? -0.689 -0.081 14.628 1.00 83.88 99 THR A CA 1
ATOM 823 C C . THR A 1 99 ? -0.420 -0.778 13.301 1.00 83.88 99 THR A C 1
ATOM 825 O O . THR A 1 99 ? 0.398 -0.301 12.516 1.00 83.88 99 THR A O 1
ATOM 828 N N . PHE A 1 100 ? -1.130 -1.870 13.019 1.00 84.38 100 PHE A N 1
ATOM 829 C CA . PHE A 1 100 ? -0.994 -2.650 11.791 1.00 84.38 100 PHE A CA 1
ATOM 830 C C . PHE A 1 100 ? -2.277 -3.429 11.470 1.00 84.38 100 PHE A C 1
ATOM 832 O O . PHE A 1 100 ? -3.207 -3.491 12.275 1.00 84.38 100 PHE A O 1
ATOM 839 N N . TYR A 1 101 ? -2.309 -4.021 10.280 1.00 85.00 101 TYR A N 1
ATOM 840 C CA . TYR A 1 101 ? -3.342 -4.933 9.814 1.00 85.00 101 TYR A CA 1
ATOM 841 C C . TYR A 1 101 ? -2.746 -6.306 9.527 1.00 85.00 101 TYR A C 1
ATOM 843 O O . TYR A 1 101 ? -1.598 -6.409 9.088 1.00 85.00 101 TYR A O 1
ATOM 851 N N . SER A 1 102 ? -3.537 -7.348 9.750 1.00 75.75 102 SER A N 1
ATOM 852 C CA . SER A 1 102 ? -3.133 -8.743 9.617 1.00 75.75 102 SER A CA 1
ATOM 853 C C . SER A 1 102 ? -4.130 -9.552 8.788 1.00 75.75 102 SER A C 1
ATOM 855 O O . SER A 1 102 ? -5.293 -9.165 8.704 1.00 75.75 102 SER A O 1
ATOM 857 N N . ASN A 1 103 ? -3.675 -10.634 8.153 1.00 76.94 103 ASN A N 1
ATOM 858 C CA . ASN A 1 103 ? -4.516 -11.570 7.397 1.00 76.94 103 ASN A CA 1
ATOM 859 C C . ASN A 1 103 ? -5.058 -12.717 8.283 1.00 76.94 103 ASN A C 1
ATOM 861 O O . ASN A 1 103 ? -4.767 -12.786 9.475 1.00 76.94 103 ASN A O 1
ATOM 865 N N . ASP A 1 104 ? -5.811 -13.650 7.689 1.00 71.25 104 ASP A N 1
ATOM 866 C CA . ASP A 1 104 ? -6.344 -14.851 8.363 1.00 71.25 104 ASP A CA 1
ATOM 867 C C . ASP A 1 104 ? -5.258 -15.791 8.927 1.00 71.25 104 ASP A C 1
ATOM 869 O O . ASP A 1 104 ? -5.538 -16.586 9.824 1.00 71.25 104 ASP A O 1
ATOM 873 N N . ASN A 1 105 ? -4.014 -15.672 8.449 1.00 66.00 105 ASN A N 1
ATOM 874 C CA . ASN A 1 105 ? -2.858 -16.417 8.957 1.00 66.00 105 ASN A CA 1
ATOM 875 C C . ASN A 1 105 ? -2.135 -15.690 10.105 1.00 66.00 105 ASN A C 1
ATOM 877 O O . ASN A 1 105 ? -1.087 -16.154 10.550 1.00 66.00 105 ASN A O 1
ATOM 881 N N . TRP A 1 106 ? -2.666 -14.558 10.581 1.00 65.81 106 TRP A N 1
ATOM 882 C CA . TRP A 1 106 ? -2.045 -13.696 11.594 1.00 65.81 106 TRP A CA 1
ATOM 883 C C . TRP A 1 106 ? -0.704 -13.073 11.176 1.00 65.81 106 TRP A C 1
ATOM 885 O O . TRP A 1 106 ? 0.066 -12.594 12.011 1.00 65.81 106 TRP A O 1
ATOM 895 N N . GLU A 1 107 ? -0.428 -13.017 9.874 1.00 65.81 107 GLU A N 1
ATOM 896 C CA . GLU A 1 107 ? 0.737 -12.328 9.327 1.00 65.81 107 GLU A CA 1
ATOM 897 C C . GLU A 1 107 ? 0.421 -10.841 9.175 1.00 65.81 107 GLU A C 1
ATOM 899 O O . GLU A 1 107 ? -0.689 -10.468 8.787 1.00 65.81 107 GLU A O 1
ATOM 904 N N . SER A 1 108 ? 1.382 -9.970 9.489 1.00 76.12 108 SER A N 1
ATOM 905 C CA . SER A 1 108 ? 1.231 -8.529 9.267 1.00 76.12 108 SER A CA 1
ATOM 906 C C . SER A 1 108 ? 1.278 -8.233 7.771 1.00 76.12 108 SER A C 1
ATOM 908 O O . SER A 1 108 ? 2.286 -8.498 7.120 1.00 76.12 108 SER A O 1
ATOM 910 N N . VAL A 1 109 ? 0.200 -7.660 7.235 1.00 81.56 109 VAL A N 1
ATOM 911 C CA . VAL A 1 109 ? 0.087 -7.306 5.810 1.00 81.56 109 VAL A CA 1
ATOM 912 C C . VAL A 1 109 ? 0.226 -5.808 5.553 1.00 81.56 109 VAL A C 1
ATOM 914 O O . VAL A 1 109 ? 0.406 -5.396 4.410 1.00 81.56 109 VAL A O 1
ATOM 917 N N . PHE A 1 110 ? 0.118 -4.973 6.592 1.00 87.44 110 PHE A N 1
ATOM 918 C CA . PHE A 1 110 ? 0.295 -3.525 6.472 1.00 87.44 110 PHE A CA 1
ATOM 919 C C . PHE A 1 110 ? 0.555 -2.872 7.830 1.00 87.44 110 PHE A C 1
ATOM 921 O O . PHE A 1 110 ? -0.267 -2.996 8.732 1.00 87.44 110 PHE A O 1
ATOM 928 N N . SER A 1 111 ? 1.644 -2.117 7.976 1.00 87.19 111 SER A N 1
ATOM 929 C CA . SER A 1 111 ? 1.991 -1.432 9.230 1.00 87.19 111 SER A CA 1
ATOM 930 C C . SER A 1 111 ? 1.742 0.070 9.131 1.00 87.19 111 SER A C 1
ATOM 932 O O . SER A 1 111 ? 2.513 0.787 8.503 1.00 87.19 111 SER A O 1
ATOM 934 N N . VAL A 1 112 ? 0.694 0.569 9.792 1.00 89.69 112 VAL A N 1
ATOM 935 C CA . VAL A 1 112 ? 0.400 2.012 9.833 1.00 89.69 112 VAL A CA 1
ATOM 936 C C . VAL A 1 112 ? 1.491 2.764 10.592 1.00 89.69 112 VAL A C 1
ATOM 938 O O . VAL A 1 112 ? 1.879 3.856 10.192 1.00 89.69 112 VAL A O 1
ATOM 941 N N . SER A 1 113 ? 2.008 2.186 11.681 1.00 84.50 113 SER A N 1
ATOM 942 C CA . SER A 1 113 ? 3.090 2.804 12.456 1.00 84.50 113 SER A CA 1
ATOM 943 C C . SER A 1 113 ? 4.333 3.053 11.606 1.00 84.50 113 SER A C 1
ATOM 945 O O . SER A 1 113 ? 4.898 4.132 11.688 1.00 84.50 113 SER A O 1
ATOM 947 N N . TRP A 1 114 ? 4.717 2.081 10.775 1.00 83.44 114 TRP A N 1
ATOM 948 C CA . TRP A 1 114 ? 5.884 2.212 9.902 1.00 83.44 114 TRP A CA 1
ATOM 949 C C . TRP A 1 114 ? 5.631 3.201 8.761 1.00 83.44 114 TRP A C 1
ATOM 951 O O . TRP A 1 114 ? 6.470 4.040 8.471 1.00 83.44 114 TRP A O 1
ATOM 961 N N . VAL A 1 115 ? 4.435 3.168 8.169 1.00 88.62 115 VAL A N 1
ATOM 962 C CA . VAL A 1 115 ? 4.035 4.109 7.112 1.00 88.62 115 VAL A CA 1
ATOM 963 C C . VAL A 1 115 ? 4.084 5.561 7.606 1.00 88.62 115 VAL A C 1
ATOM 965 O O . VAL A 1 115 ? 4.524 6.439 6.877 1.00 88.62 115 VAL A O 1
ATOM 968 N N . ARG A 1 116 ? 3.705 5.837 8.860 1.00 87.44 116 ARG A N 1
ATOM 969 C CA . ARG A 1 116 ? 3.806 7.188 9.448 1.00 87.44 116 ARG A CA 1
ATOM 970 C C . ARG A 1 116 ? 5.234 7.728 9.551 1.00 87.44 116 ARG A C 1
ATOM 972 O O . ARG A 1 116 ? 5.393 8.939 9.652 1.00 87.44 116 ARG A O 1
ATOM 979 N N . GLU A 1 117 ? 6.239 6.856 9.559 1.00 86.38 117 GLU A N 1
ATOM 980 C CA . GLU A 1 117 ? 7.655 7.236 9.605 1.00 86.38 117 GLU A CA 1
ATOM 981 C C . GLU A 1 117 ? 8.213 7.577 8.210 1.00 86.38 117 GLU A C 1
ATOM 983 O O . GLU A 1 117 ? 9.358 8.014 8.104 1.00 86.38 117 GLU A O 1
ATOM 988 N N . ASP A 1 118 ? 7.431 7.410 7.132 1.00 87.81 118 ASP A N 1
ATOM 989 C CA . ASP A 1 118 ? 7.853 7.844 5.800 1.00 87.81 118 ASP A CA 1
ATOM 990 C C . ASP A 1 118 ? 7.977 9.383 5.748 1.00 87.81 118 ASP A C 1
ATOM 992 O O . ASP A 1 118 ? 7.032 10.087 6.126 1.00 87.81 118 ASP A O 1
ATOM 996 N N . PRO A 1 119 ? 9.087 9.944 5.225 1.00 88.31 119 PRO A N 1
ATOM 997 C CA . PRO A 1 119 ? 9.310 11.390 5.209 1.00 88.31 119 PRO A CA 1
ATOM 998 C C . PRO A 1 119 ? 8.221 12.208 4.500 1.00 88.31 119 PRO A C 1
ATOM 1000 O O . PRO A 1 119 ? 7.982 13.360 4.866 1.00 88.31 119 PRO A O 1
ATOM 1003 N N . PHE A 1 120 ? 7.566 11.655 3.471 1.00 88.75 120 PHE A N 1
ATOM 1004 C CA . PHE A 1 120 ? 6.489 12.328 2.732 1.00 88.75 120 PHE A CA 1
ATOM 1005 C C . PHE A 1 120 ? 5.123 12.209 3.412 1.00 88.75 120 PHE A C 1
ATOM 1007 O O . PHE A 1 120 ? 4.167 12.872 3.000 1.00 88.75 120 PHE A O 1
ATOM 1014 N N . ILE A 1 121 ? 5.026 11.383 4.450 1.00 88.62 121 ILE A N 1
ATOM 1015 C CA . ILE A 1 121 ? 3.862 11.280 5.327 1.00 88.62 121 ILE A CA 1
ATOM 1016 C C . ILE A 1 121 ? 4.092 12.137 6.570 1.00 88.62 121 ILE A C 1
ATOM 1018 O O . ILE A 1 121 ? 3.211 12.915 6.928 1.00 88.62 121 ILE A O 1
ATOM 1022 N N . GLU A 1 122 ? 5.292 12.094 7.154 1.00 86.25 122 GLU A N 1
ATOM 1023 C CA . GLU A 1 122 ? 5.686 12.917 8.303 1.00 86.25 122 GLU A CA 1
ATOM 1024 C C . GLU A 1 122 ? 5.516 14.421 8.021 1.00 86.25 122 GLU A C 1
ATOM 1026 O O . GLU A 1 122 ? 5.036 15.176 8.867 1.00 86.25 122 GLU A O 1
ATOM 1031 N N . ASN A 1 123 ? 5.835 14.866 6.800 1.00 85.19 123 ASN A N 1
ATOM 1032 C CA . ASN A 1 123 ? 5.638 16.255 6.370 1.00 85.19 123 ASN A CA 1
ATOM 1033 C C . ASN A 1 123 ? 4.233 16.556 5.803 1.00 85.19 123 ASN A C 1
ATOM 1035 O O . ASN A 1 123 ? 4.029 17.629 5.239 1.00 85.19 123 ASN A O 1
ATOM 1039 N N . ASN A 1 124 ? 3.284 15.627 5.944 1.00 85.12 124 ASN A N 1
ATOM 1040 C CA . ASN A 1 124 ? 1.912 15.656 5.424 1.00 85.12 124 ASN A CA 1
ATOM 1041 C C . ASN A 1 124 ? 1.744 15.687 3.898 1.00 85.12 124 ASN A C 1
ATOM 1043 O O . ASN A 1 124 ? 0.611 15.634 3.431 1.00 85.12 124 ASN A O 1
ATOM 1047 N N . LYS A 1 125 ? 2.802 15.701 3.086 1.00 86.44 125 LYS A N 1
ATOM 1048 C CA . LYS A 1 125 ? 2.673 15.904 1.633 1.00 86.44 125 LYS A CA 1
ATOM 1049 C C . LYS A 1 125 ? 1.784 14.863 0.940 1.00 86.44 125 LYS A C 1
ATOM 1051 O O . LYS A 1 125 ? 0.952 15.213 0.107 1.00 86.44 125 LYS A O 1
ATOM 1056 N N . ALA A 1 126 ? 1.946 13.584 1.275 1.00 88.75 126 ALA A N 1
ATOM 1057 C CA . ALA A 1 126 ? 1.140 12.503 0.704 1.00 88.75 126 ALA A CA 1
ATOM 1058 C C . ALA A 1 126 ? -0.332 12.550 1.159 1.00 88.75 126 ALA A C 1
ATOM 1060 O O . ALA A 1 126 ? -1.227 12.212 0.386 1.00 88.75 126 ALA A O 1
ATOM 1061 N N . LEU A 1 127 ? -0.579 12.988 2.398 1.00 89.00 127 LEU A N 1
ATOM 1062 C CA . LEU A 1 127 ? -1.916 13.170 2.972 1.00 89.00 127 LEU A CA 1
ATOM 1063 C C . LEU A 1 127 ? -2.645 14.337 2.298 1.00 89.00 127 LEU A C 1
ATOM 1065 O O . LEU A 1 127 ? -3.774 14.190 1.830 1.00 89.00 127 LEU A O 1
ATOM 1069 N N . GLU A 1 128 ? -1.954 15.471 2.202 1.00 85.31 128 GLU A N 1
ATOM 1070 C CA . GLU A 1 128 ? -2.430 16.720 1.619 1.00 85.31 128 GLU A CA 1
ATOM 1071 C C . GLU A 1 128 ? -2.894 16.523 0.169 1.00 85.31 128 GLU A C 1
ATOM 1073 O O . GLU A 1 128 ? -4.005 16.904 -0.200 1.00 85.31 128 GLU A O 1
ATOM 1078 N N . ASP A 1 129 ? -2.100 15.830 -0.642 1.00 83.25 129 ASP A N 1
ATOM 1079 C CA . ASP A 1 129 ? -2.446 15.503 -2.028 1.00 83.25 129 ASP A CA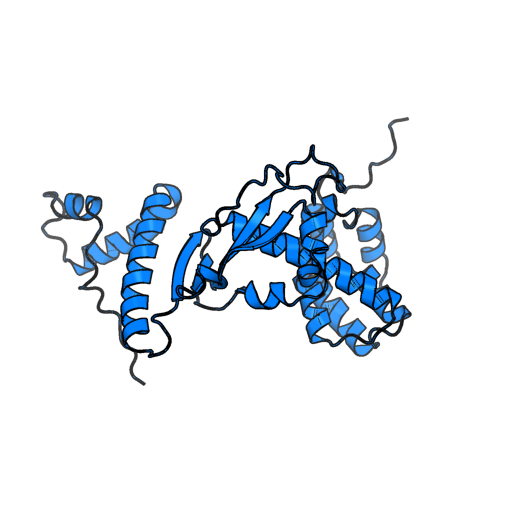 1
ATOM 1080 C C . ASP A 1 129 ? -3.742 14.712 -2.203 1.00 83.25 129 ASP A C 1
ATOM 1082 O O . ASP A 1 129 ? -4.367 14.745 -3.267 1.00 83.25 129 ASP A O 1
ATOM 1086 N N . LEU A 1 130 ? -4.112 13.954 -1.176 1.00 85.94 130 LEU A N 1
ATOM 1087 C CA . LEU A 1 130 ? -5.323 13.151 -1.143 1.00 85.94 130 LEU A CA 1
ATOM 1088 C C . LEU A 1 130 ? -6.465 13.864 -0.408 1.00 85.94 130 LEU A C 1
ATOM 1090 O O . LEU A 1 130 ? -7.538 13.285 -0.266 1.00 85.94 130 LEU A O 1
ATOM 1094 N N . TRP A 1 131 ? -6.273 15.125 -0.008 1.00 86.12 131 TRP A N 1
ATOM 1095 C CA . TRP A 1 131 ? -7.218 15.922 0.778 1.00 86.12 131 TRP A CA 1
ATOM 1096 C C . TRP A 1 131 ? -7.481 15.350 2.172 1.00 86.12 131 TRP A C 1
ATOM 1098 O O . TRP A 1 131 ? -8.610 15.389 2.668 1.00 86.12 131 TRP A O 1
ATOM 1108 N N . TYR A 1 132 ? -6.432 14.841 2.819 1.00 87.81 132 TYR A N 1
ATOM 1109 C CA . TYR A 1 132 ? -6.473 14.378 4.201 1.00 87.81 132 TYR A CA 1
ATOM 1110 C C . TYR A 1 132 ? -5.451 15.097 5.077 1.00 87.81 132 TYR A C 1
ATOM 1112 O O . TYR A 1 132 ? -4.459 15.644 4.603 1.00 87.81 132 TYR A O 1
ATOM 1120 N N . ILE A 1 133 ? -5.693 15.060 6.382 1.00 87.50 133 ILE A N 1
ATOM 1121 C CA . ILE A 1 133 ? -4.734 15.453 7.410 1.00 87.50 133 ILE A CA 1
ATOM 1122 C C . ILE A 1 133 ? -4.840 14.485 8.583 1.00 87.50 133 ILE A C 1
ATOM 1124 O O . ILE A 1 133 ? -5.941 14.113 8.997 1.00 87.50 133 ILE A O 1
ATOM 1128 N N . GLU A 1 134 ? -3.701 14.093 9.141 1.00 89.38 134 GLU A N 1
ATOM 1129 C CA . GLU A 1 134 ? -3.665 13.390 10.416 1.00 89.38 134 GLU A CA 1
ATOM 1130 C C . GLU A 1 134 ? -3.305 14.383 11.522 1.00 89.38 134 GLU A C 1
ATOM 1132 O O . GLU A 1 134 ? -2.289 15.074 11.465 1.00 89.38 134 GLU A O 1
ATOM 1137 N N . LYS A 1 135 ? -4.154 14.473 12.544 1.00 87.19 135 LYS A N 1
ATOM 1138 C CA . LYS A 1 135 ? -3.904 15.297 13.724 1.00 87.19 135 LYS A CA 1
ATOM 1139 C C . LYS A 1 135 ? -3.732 14.421 14.946 1.00 87.19 135 LYS A C 1
ATOM 1141 O O . LYS A 1 135 ? -4.506 13.496 15.180 1.00 87.19 135 LYS A O 1
ATOM 1146 N N . LYS A 1 136 ? -2.739 14.758 15.761 1.00 88.31 136 LYS A N 1
ATOM 1147 C CA . LYS A 1 136 ? -2.565 14.154 17.075 1.00 88.31 136 LYS A CA 1
ATOM 1148 C C . LYS A 1 136 ? -3.384 14.928 18.106 1.00 88.31 136 LYS A C 1
ATOM 1150 O O . LYS A 1 136 ? -3.092 16.085 18.393 1.00 88.31 136 LYS A O 1
ATOM 1155 N N . GLU A 1 137 ? -4.389 14.276 18.669 1.00 87.81 137 GLU A N 1
ATOM 1156 C CA . GLU A 1 137 ? -5.252 14.802 19.725 1.00 87.81 137 GLU A CA 1
ATOM 1157 C C . GLU A 1 137 ? -5.007 13.978 20.992 1.00 87.81 137 GLU A C 1
ATOM 1159 O O . GLU A 1 137 ? -5.463 12.841 21.125 1.00 87.81 137 GLU A O 1
ATOM 1164 N N . GLY A 1 138 ? -4.206 14.524 21.911 1.00 88.38 138 GLY A N 1
ATOM 1165 C CA . GLY A 1 138 ? -3.682 13.754 23.041 1.00 88.38 138 GLY A CA 1
ATOM 1166 C C . GLY A 1 138 ? -2.681 12.689 22.578 1.00 88.38 138 GLY A C 1
ATOM 1167 O O . GLY A 1 138 ? -1.671 13.009 21.951 1.00 88.38 138 GLY A O 1
ATOM 1168 N N . GLU A 1 139 ? -2.940 11.417 22.891 1.00 86.88 139 GLU A N 1
ATOM 1169 C CA . GLU A 1 139 ? -2.113 10.284 22.432 1.00 86.88 139 GLU A CA 1
ATOM 1170 C C . GLU A 1 139 ? -2.616 9.642 21.130 1.00 86.88 139 GLU A C 1
ATOM 1172 O O . GLU A 1 139 ? -1.932 8.783 20.560 1.00 86.88 139 GLU A O 1
ATOM 1177 N N . THR A 1 140 ? -3.780 10.071 20.642 1.00 89.31 140 THR A N 1
ATOM 1178 C CA . THR A 1 140 ? -4.470 9.449 19.514 1.00 89.31 140 THR A CA 1
ATOM 1179 C C . THR A 1 140 ? -4.280 10.256 18.241 1.00 89.31 140 THR A C 1
ATOM 1181 O O . THR A 1 140 ? -4.430 11.476 18.225 1.00 89.31 140 THR A O 1
ATOM 1184 N N . TYR A 1 141 ? -3.960 9.561 17.160 1.00 89.50 141 TYR A N 1
ATOM 1185 C CA . TYR A 1 141 ? -3.929 10.105 15.818 1.00 89.50 141 TYR A CA 1
ATOM 1186 C C . TYR A 1 141 ? -5.306 9.953 15.180 1.00 89.50 141 TYR A C 1
ATOM 1188 O O . TYR A 1 141 ? -5.838 8.849 15.052 1.00 89.50 141 TYR A O 1
ATOM 1196 N N . ASN A 1 142 ? -5.880 11.080 14.782 1.00 91.00 142 ASN A N 1
ATOM 1197 C CA . ASN A 1 142 ? -7.173 11.163 14.134 1.00 91.00 142 ASN A CA 1
ATOM 1198 C C . ASN A 1 142 ? -6.982 11.637 12.698 1.00 91.00 142 ASN A C 1
ATOM 1200 O O . ASN A 1 142 ? -6.363 12.668 12.443 1.00 91.00 142 ASN A O 1
ATOM 1204 N N . MET A 1 143 ? -7.522 10.859 11.766 1.00 91.94 143 MET A N 1
ATOM 1205 C CA . MET A 1 143 ? -7.501 11.178 10.348 1.00 91.94 143 MET A CA 1
ATOM 1206 C C . MET A 1 143 ? -8.748 11.965 9.980 1.00 91.94 143 MET A C 1
ATOM 1208 O O . MET A 1 143 ? -9.863 11.596 10.357 1.00 91.94 143 MET A O 1
ATOM 1212 N N . TYR A 1 144 ? -8.551 13.013 9.199 1.00 89.06 144 TYR A N 1
ATOM 1213 C CA . TYR A 1 144 ? -9.592 13.928 8.785 1.00 89.06 144 TYR A CA 1
ATOM 1214 C C . TYR A 1 144 ? -9.581 14.089 7.276 1.00 89.06 144 TYR A C 1
ATOM 1216 O O . TYR A 1 144 ? -8.528 14.304 6.679 1.00 89.06 144 TYR A O 1
ATOM 1224 N N . LYS A 1 145 ? -10.761 14.011 6.664 1.00 87.56 145 LYS A N 1
ATOM 1225 C CA . LYS A 1 145 ? -10.970 14.384 5.271 1.00 87.56 145 LYS A CA 1
ATOM 1226 C C . LYS A 1 145 ? -11.289 15.863 5.186 1.00 87.56 145 LYS A C 1
ATOM 1228 O O . LYS A 1 145 ? -12.077 16.400 5.970 1.00 87.56 145 LYS A O 1
ATOM 1233 N N . ILE A 1 146 ? -10.693 16.506 4.197 1.00 77.81 146 ILE A N 1
ATOM 1234 C CA . ILE A 1 146 ? -10.883 17.917 3.939 1.00 77.81 146 ILE A CA 1
ATOM 1235 C C . ILE A 1 146 ? -11.880 18.075 2.798 1.00 77.81 146 ILE A C 1
ATOM 1237 O O . ILE A 1 146 ? -11.813 17.390 1.776 1.00 77.81 146 ILE A O 1
ATOM 1241 N N . SER A 1 147 ? -12.848 18.964 2.996 1.00 73.44 147 SER A N 1
ATOM 1242 C CA . SER A 1 147 ? -13.871 19.216 1.992 1.00 73.44 147 SER A CA 1
ATOM 1243 C C . SER A 1 147 ? -13.264 19.867 0.746 1.00 73.44 147 SER A C 1
ATOM 1245 O O . SER A 1 147 ? -12.494 20.819 0.840 1.00 73.44 147 SER A O 1
ATOM 1247 N N . TRP A 1 148 ? -13.655 19.371 -0.428 1.00 66.06 148 TRP A N 1
ATOM 1248 C CA . TRP A 1 148 ? -13.106 19.748 -1.740 1.00 66.06 148 TRP A CA 1
ATOM 1249 C C . TRP A 1 148 ? -13.308 21.225 -2.127 1.00 66.06 148 TRP A C 1
ATOM 1251 O O . TRP A 1 148 ? -12.653 21.710 -3.043 1.00 66.06 148 TRP A O 1
ATOM 1261 N N . TYR A 1 149 ? -14.216 21.943 -1.457 1.00 68.44 149 TYR A N 1
ATOM 1262 C CA . TYR A 1 149 ? -14.503 23.361 -1.708 1.00 68.44 149 TYR A CA 1
ATOM 1263 C C . TYR A 1 149 ? -13.627 24.322 -0.885 1.00 68.44 149 TYR A C 1
ATOM 1265 O O . TYR A 1 149 ? -13.808 25.536 -0.960 1.00 68.44 149 TYR A O 1
ATOM 1273 N N . ILE A 1 150 ? -12.702 23.801 -0.075 1.00 70.19 150 ILE A N 1
ATOM 1274 C CA . ILE A 1 150 ? -11.825 24.593 0.792 1.00 70.19 150 ILE A CA 1
ATOM 1275 C C . ILE A 1 150 ? -10.497 24.824 0.071 1.00 70.19 150 ILE A C 1
ATOM 1277 O O . ILE A 1 150 ? -9.919 23.896 -0.490 1.00 70.19 150 ILE A O 1
ATOM 1281 N N . THR A 1 151 ? -9.993 26.059 0.074 1.00 65.50 151 THR A N 1
ATOM 1282 C CA . THR A 1 151 ? -8.692 26.353 -0.542 1.00 65.50 151 THR A CA 1
ATOM 1283 C C . THR A 1 151 ? -7.535 25.853 0.335 1.00 65.50 151 THR A C 1
ATOM 1285 O O . THR A 1 151 ? -7.654 25.777 1.558 1.00 65.50 151 THR A O 1
ATOM 1288 N N . LEU A 1 152 ? -6.368 25.588 -0.264 1.00 63.47 152 LEU A N 1
ATOM 1289 C CA . LEU A 1 152 ? -5.120 25.274 0.462 1.00 63.47 152 LEU A CA 1
ATOM 1290 C C . LEU A 1 152 ? -4.721 26.360 1.483 1.00 63.47 152 LEU A C 1
ATOM 1292 O O . LEU A 1 152 ? -4.037 26.074 2.461 1.00 63.47 152 LEU A O 1
ATOM 1296 N N . ALA A 1 153 ? -5.139 27.613 1.279 1.00 66.12 153 ALA A N 1
ATOM 1297 C CA . ALA A 1 153 ? -4.899 28.699 2.229 1.00 66.12 153 ALA A CA 1
ATOM 1298 C C . ALA A 1 153 ? -5.855 28.648 3.434 1.00 66.12 153 ALA A C 1
ATOM 1300 O O . ALA A 1 153 ? -5.510 29.109 4.522 1.00 66.12 153 ALA A O 1
ATOM 1301 N N . ASP A 1 154 ? -7.045 28.077 3.248 1.00 68.00 154 ASP A N 1
ATOM 1302 C CA . ASP A 1 154 ? -8.052 27.912 4.293 1.00 68.00 154 ASP A CA 1
ATOM 1303 C C . ASP A 1 154 ? -7.858 26.609 5.085 1.00 68.00 154 ASP A C 1
ATOM 1305 O O . ASP A 1 154 ? -8.334 26.515 6.209 1.00 68.00 154 ASP A O 1
ATOM 1309 N N . TRP A 1 155 ? -7.063 25.656 4.579 1.00 65.00 155 TRP A N 1
ATOM 1310 C CA . TRP A 1 155 ? -6.646 24.437 5.298 1.00 65.00 155 TRP A CA 1
ATOM 1311 C C . TRP A 1 155 ? -6.056 24.677 6.685 1.00 65.00 155 TRP A C 1
ATOM 1313 O O . TRP A 1 155 ? -6.219 23.845 7.575 1.00 65.00 155 TRP A O 1
ATOM 1323 N N . LYS A 1 156 ? -5.320 25.780 6.855 1.00 65.88 156 LYS A N 1
ATOM 1324 C CA . LYS A 1 156 ? -4.605 26.104 8.099 1.00 65.88 156 LYS A CA 1
ATOM 1325 C C . LYS A 1 156 ? -5.391 27.046 9.011 1.00 65.88 156 LYS A C 1
ATOM 1327 O O . LYS A 1 156 ? -4.915 27.361 10.098 1.00 65.88 156 LYS A O 1
ATOM 1332 N N . 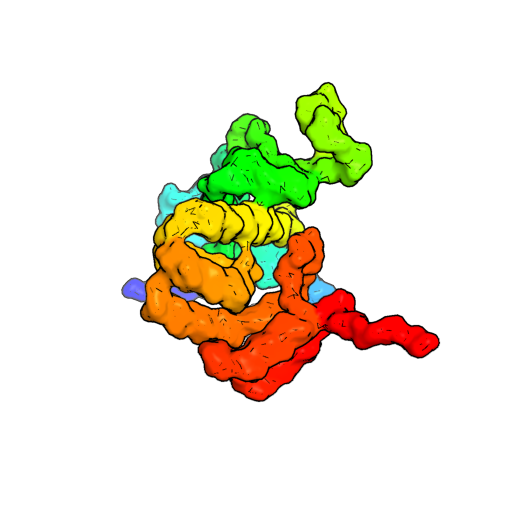LYS A 1 157 ? -6.558 27.530 8.572 1.00 65.69 157 LYS A N 1
ATOM 1333 C CA . LYS A 1 157 ? -7.366 28.492 9.326 1.00 65.69 157 LYS A CA 1
ATOM 1334 C C . LYS A 1 157 ? -8.393 27.752 10.162 1.00 65.69 157 LYS A C 1
ATOM 1336 O O . LYS A 1 157 ? -9.301 27.142 9.620 1.00 65.69 157 LYS A O 1
ATOM 1341 N N . GLU A 1 158 ? -8.288 27.832 11.480 1.00 62.88 158 GLU A N 1
ATOM 1342 C CA . GLU A 1 158 ? -9.352 27.308 12.333 1.00 62.88 158 GLU A CA 1
ATOM 1343 C C . GLU A 1 158 ? -10.539 28.288 12.398 1.00 62.88 158 GLU A C 1
ATOM 1345 O O . GLU A 1 158 ? -10.317 29.501 12.473 1.00 62.88 158 GLU A O 1
ATOM 1350 N N . PRO A 1 159 ? -11.795 27.799 12.391 1.00 62.34 159 PRO A N 1
ATOM 1351 C CA . PRO A 1 159 ? -12.207 26.397 12.277 1.00 62.34 159 PRO A CA 1
ATOM 1352 C C . PRO A 1 159 ? -12.394 25.946 10.813 1.00 62.34 159 PRO A C 1
ATOM 1354 O O . PRO A 1 159 ? -13.167 26.544 10.064 1.00 62.34 159 PRO A O 1
ATOM 1357 N N . VAL A 1 160 ? -11.759 24.835 10.423 1.00 67.94 160 VAL A N 1
ATOM 1358 C CA . VAL A 1 160 ? -12.065 24.135 9.163 1.00 67.94 160 VAL A CA 1
ATOM 1359 C C . VAL A 1 160 ? -13.077 23.024 9.455 1.00 67.94 160 VAL A C 1
ATOM 1361 O O . VAL A 1 160 ? -12.867 22.262 10.402 1.00 67.94 160 VAL A O 1
ATOM 1364 N N . PRO A 1 161 ? -14.154 22.866 8.664 1.00 68.25 161 PRO A N 1
ATOM 1365 C CA . PRO A 1 161 ? -15.038 21.713 8.776 1.00 68.25 161 PRO A CA 1
ATOM 1366 C C . PRO A 1 161 ? -14.329 20.471 8.220 1.00 68.25 161 PRO A C 1
ATOM 1368 O O . PRO A 1 161 ? -14.412 20.147 7.033 1.00 68.25 161 PRO A O 1
ATOM 1371 N N . TRP A 1 162 ? -13.585 19.799 9.092 1.00 80.12 162 TRP A N 1
ATOM 1372 C CA . TRP A 1 162 ? -12.970 18.508 8.824 1.00 80.12 162 TRP A CA 1
ATOM 1373 C C . TRP A 1 162 ? -13.934 17.369 9.149 1.00 80.12 162 TRP A C 1
ATOM 1375 O O . TRP A 1 162 ? -14.538 17.338 10.221 1.00 80.12 162 TRP A O 1
ATOM 1385 N N . GLU A 1 163 ? -14.042 16.397 8.247 1.00 86.62 163 GLU A N 1
ATOM 1386 C CA . GLU A 1 163 ? -14.799 15.171 8.495 1.00 86.62 163 GLU A CA 1
ATOM 1387 C C . GLU A 1 163 ? -13.866 14.117 9.098 1.00 86.62 163 GLU A C 1
ATOM 1389 O O . GLU A 1 163 ? -12.901 13.691 8.461 1.00 86.62 163 GLU A O 1
ATOM 1394 N N . LYS A 1 164 ? -14.136 13.688 10.334 1.00 90.00 164 LYS A N 1
ATOM 1395 C CA . LYS A 1 164 ? -13.341 12.649 10.997 1.00 90.00 164 LYS A CA 1
ATOM 1396 C C . LYS A 1 164 ? -13.589 11.288 10.350 1.00 90.00 164 LYS A C 1
ATOM 1398 O O . LYS A 1 164 ? -14.726 10.825 10.289 1.00 90.00 164 LYS A O 1
ATOM 1403 N N . ILE A 1 165 ? -12.521 10.616 9.929 1.00 90.94 165 ILE A N 1
ATOM 1404 C CA . ILE A 1 165 ? -12.597 9.263 9.376 1.00 90.94 165 ILE A CA 1
ATOM 1405 C C . ILE A 1 165 ? -12.716 8.244 10.509 1.00 90.94 165 ILE A C 1
ATOM 1407 O O . ILE A 1 165 ? -11.950 8.262 11.475 1.00 90.94 165 ILE A O 1
ATOM 1411 N N . ASN A 1 166 ? -13.670 7.322 10.374 1.00 89.94 166 ASN A N 1
ATOM 1412 C CA . ASN A 1 166 ? -13.799 6.202 11.295 1.00 89.94 166 ASN A CA 1
ATOM 1413 C C . ASN A 1 166 ? -12.651 5.204 11.081 1.00 89.94 166 ASN A C 1
ATOM 1415 O O . ASN A 1 166 ? -12.530 4.616 10.008 1.00 89.94 166 ASN A O 1
ATOM 1419 N N . THR A 1 167 ? -11.833 4.997 12.113 1.00 89.50 167 THR A N 1
ATOM 1420 C CA . THR A 1 167 ? -10.668 4.104 12.052 1.00 89.50 167 THR A CA 1
ATOM 1421 C C . THR A 1 167 ? -11.031 2.622 12.096 1.00 89.50 167 THR A C 1
ATOM 1423 O O . THR A 1 167 ? -10.210 1.799 11.721 1.00 89.50 167 THR A O 1
ATOM 1426 N N . ASP A 1 168 ? -12.250 2.279 12.517 1.00 85.50 168 ASP A N 1
ATOM 1427 C CA . ASP A 1 168 ? -12.745 0.899 12.638 1.00 85.50 168 ASP A CA 1
ATOM 1428 C C . ASP A 1 168 ? -13.240 0.277 11.326 1.00 85.50 168 ASP A C 1
ATOM 1430 O O . ASP A 1 168 ? -13.759 -0.840 11.323 1.00 85.50 168 ASP A O 1
ATOM 1434 N N . ASP A 1 169 ? -13.152 1.019 10.230 1.00 85.81 169 ASP A N 1
ATOM 1435 C CA . ASP A 1 169 ? -13.728 0.669 8.940 1.00 85.81 169 ASP A CA 1
ATOM 1436 C C . ASP A 1 169 ? -12.625 0.262 7.952 1.00 85.81 169 ASP A C 1
ATOM 1438 O O . ASP A 1 169 ? -11.545 0.855 7.931 1.00 85.81 169 ASP A O 1
ATOM 1442 N N . ILE A 1 170 ? -12.905 -0.701 7.068 1.00 89.06 170 ILE A N 1
ATOM 1443 C CA . ILE A 1 170 ? -12.000 -1.092 5.975 1.00 89.06 170 ILE A CA 1
ATOM 1444 C C . ILE A 1 170 ? -11.590 0.089 5.083 1.00 89.06 170 ILE A C 1
ATOM 1446 O O . ILE A 1 170 ? -10.512 0.084 4.487 1.00 89.06 170 ILE A O 1
ATOM 1450 N N . ARG A 1 171 ? -12.413 1.140 5.008 1.00 90.31 171 ARG A N 1
ATOM 1451 C CA . ARG A 1 171 ? -12.075 2.395 4.326 1.00 90.31 171 ARG A CA 1
ATOM 1452 C C . ARG A 1 171 ? -10.822 3.052 4.902 1.00 90.31 171 ARG A C 1
ATOM 1454 O O . ARG A 1 171 ? -10.069 3.641 4.136 1.00 90.31 171 ARG A O 1
ATOM 1461 N N . TYR A 1 172 ? -10.559 2.918 6.203 1.00 92.81 172 TYR A N 1
ATOM 1462 C CA . TYR A 1 172 ? -9.344 3.447 6.825 1.00 92.81 172 TYR A CA 1
ATOM 1463 C C . TYR A 1 172 ? -8.090 2.683 6.377 1.00 92.81 172 TYR A C 1
ATOM 1465 O O . TYR A 1 172 ? -7.065 3.297 6.090 1.00 92.81 172 TYR A O 1
ATOM 1473 N N . TYR A 1 173 ? -8.183 1.358 6.222 1.00 92.62 173 TYR A N 1
ATOM 1474 C CA . TYR A 1 173 ? -7.118 0.547 5.622 1.00 92.62 173 TYR A CA 1
ATOM 1475 C C . TYR A 1 173 ? -6.843 0.953 4.168 1.00 92.62 173 TYR A C 1
ATOM 1477 O O . TYR A 1 173 ? -5.697 1.215 3.803 1.00 92.62 173 TYR A O 1
ATOM 1485 N N . LYS A 1 174 ? -7.900 1.053 3.349 1.00 91.88 174 LYS A N 1
ATOM 1486 C CA . LYS A 1 174 ? -7.791 1.456 1.936 1.00 91.88 174 LYS A CA 1
ATOM 1487 C C . LYS A 1 174 ? -7.168 2.851 1.803 1.00 91.88 174 LYS A C 1
ATOM 1489 O O . LYS A 1 174 ? -6.246 3.025 1.016 1.00 91.88 174 LYS A O 1
ATOM 1494 N N . LEU A 1 175 ? -7.585 3.793 2.650 1.00 92.75 175 LEU A N 1
ATOM 1495 C CA . LEU A 1 175 ? -7.014 5.137 2.717 1.00 92.75 175 LEU A CA 1
ATOM 1496 C C . LEU A 1 175 ? -5.503 5.118 2.985 1.00 92.75 175 LEU A C 1
ATOM 1498 O O . LEU A 1 175 ? -4.745 5.766 2.271 1.00 92.75 175 LEU A O 1
ATOM 1502 N N . TRP A 1 176 ? -5.043 4.359 3.981 1.00 93.75 176 TRP A N 1
ATOM 1503 C CA . TRP A 1 176 ? -3.611 4.265 4.268 1.00 93.75 176 TRP A CA 1
ATOM 1504 C C . TRP A 1 176 ? -2.803 3.648 3.129 1.00 93.75 176 TRP A C 1
ATOM 1506 O O . TRP A 1 176 ? -1.681 4.089 2.883 1.00 93.75 176 TRP A O 1
ATOM 1516 N N . LYS A 1 177 ? -3.368 2.679 2.401 1.00 91.94 177 LYS A N 1
ATOM 1517 C CA . LYS A 1 177 ? -2.734 2.157 1.184 1.00 91.94 177 LYS A CA 1
ATOM 1518 C C . LYS A 1 177 ? -2.598 3.220 0.099 1.00 91.94 177 LYS A C 1
ATOM 1520 O O . LYS A 1 177 ? -1.580 3.237 -0.586 1.00 91.94 177 LYS A O 1
ATOM 1525 N N . ASP A 1 178 ? -3.593 4.087 -0.059 1.00 90.31 178 ASP A N 1
ATOM 1526 C CA . ASP A 1 178 ? -3.544 5.178 -1.035 1.00 90.31 178 ASP A CA 1
ATOM 1527 C C . ASP A 1 178 ? -2.525 6.254 -0.630 1.00 90.31 178 ASP A C 1
ATOM 1529 O O . ASP A 1 178 ? -1.762 6.726 -1.474 1.00 90.31 178 ASP A O 1
ATOM 1533 N N . ILE A 1 179 ? -2.457 6.595 0.663 1.00 91.75 179 ILE A N 1
ATOM 1534 C CA . ILE A 1 179 ? -1.461 7.530 1.213 1.00 91.75 179 ILE A CA 1
ATOM 1535 C C . ILE A 1 179 ? -0.049 6.999 0.987 1.00 91.75 179 ILE A C 1
ATOM 1537 O O . ILE A 1 179 ? 0.803 7.715 0.463 1.00 91.75 179 ILE A O 1
ATOM 1541 N N . LEU A 1 180 ? 0.191 5.738 1.345 1.00 92.31 180 LEU A N 1
ATOM 1542 C CA . LEU A 1 180 ? 1.483 5.100 1.143 1.00 92.31 180 LEU A CA 1
ATOM 1543 C C . LEU A 1 180 ? 1.866 5.074 -0.335 1.00 92.31 180 LEU A C 1
ATOM 1545 O O . LEU A 1 180 ? 2.968 5.463 -0.696 1.00 92.31 180 LEU A O 1
ATOM 1549 N N . PHE A 1 181 ? 0.928 4.694 -1.199 1.00 90.69 181 PHE A N 1
ATOM 1550 C CA . PHE A 1 181 ? 1.151 4.720 -2.635 1.00 90.69 181 PHE A CA 1
ATOM 1551 C C . PHE A 1 181 ? 1.562 6.119 -3.123 1.00 90.69 181 PHE A C 1
ATOM 1553 O O . PHE A 1 181 ? 2.481 6.250 -3.930 1.00 90.69 181 PHE A O 1
ATOM 1560 N N . ARG A 1 182 ? 0.943 7.190 -2.603 1.00 89.06 182 ARG A N 1
ATOM 1561 C CA . ARG A 1 182 ? 1.327 8.573 -2.925 1.00 89.06 182 ARG A CA 1
ATOM 1562 C C . ARG A 1 182 ? 2.727 8.924 -2.407 1.00 89.06 182 ARG A C 1
ATOM 1564 O O . ARG A 1 182 ? 3.485 9.578 -3.125 1.00 89.06 182 ARG A O 1
ATOM 1571 N N . ALA A 1 183 ? 3.076 8.483 -1.201 1.00 91.19 183 ALA A N 1
ATOM 1572 C CA . ALA A 1 183 ? 4.410 8.652 -0.630 1.00 91.19 183 ALA A CA 1
ATOM 1573 C C . ALA A 1 183 ? 5.482 7.941 -1.471 1.00 91.19 183 ALA A C 1
ATOM 1575 O O . ALA A 1 183 ? 6.498 8.546 -1.808 1.00 91.19 183 ALA A O 1
ATOM 1576 N N . ASP A 1 184 ? 5.207 6.724 -1.938 1.00 91.44 184 ASP A N 1
ATOM 1577 C CA . ASP A 1 184 ? 6.114 5.958 -2.793 1.00 91.44 184 ASP A CA 1
ATOM 1578 C C . ASP A 1 184 ? 6.419 6.671 -4.115 1.00 91.44 184 ASP A C 1
ATOM 1580 O O . ASP A 1 184 ? 7.565 6.688 -4.574 1.00 91.44 184 ASP A O 1
ATOM 1584 N N . ILE A 1 185 ? 5.413 7.316 -4.721 1.00 89.56 185 ILE A N 1
ATOM 1585 C CA . ILE A 1 185 ? 5.621 8.147 -5.913 1.00 89.56 185 ILE A CA 1
ATOM 1586 C C . ILE A 1 185 ? 6.585 9.296 -5.612 1.00 89.56 185 ILE A C 1
ATOM 1588 O O . ILE A 1 185 ? 7.471 9.581 -6.422 1.00 89.56 185 ILE A O 1
ATOM 1592 N N . TYR A 1 186 ? 6.462 9.937 -4.450 1.00 89.69 186 TYR A N 1
ATOM 1593 C CA . TYR A 1 186 ? 7.389 10.986 -4.045 1.00 89.69 186 TYR A CA 1
ATOM 1594 C C . TYR A 1 186 ? 8.799 10.472 -3.780 1.00 89.69 186 TYR A C 1
ATOM 1596 O O . TYR A 1 186 ? 9.755 11.076 -4.275 1.00 89.69 186 TYR A O 1
ATOM 1604 N N . SER A 1 187 ? 8.924 9.344 -3.088 1.00 89.56 187 SER A N 1
ATOM 1605 C CA . SER A 1 187 ? 10.194 8.660 -2.849 1.00 89.56 187 SER A CA 1
ATOM 1606 C C . SER A 1 187 ? 10.895 8.326 -4.161 1.00 89.56 187 SER A C 1
ATOM 1608 O O . SER A 1 187 ? 12.055 8.692 -4.353 1.00 89.56 187 SER A O 1
ATOM 1610 N N . LYS A 1 188 ? 10.171 7.758 -5.130 1.00 90.75 188 LYS A N 1
ATOM 1611 C CA . LYS A 1 188 ? 10.683 7.498 -6.481 1.00 90.75 188 LYS A CA 1
ATOM 1612 C C . LYS A 1 188 ? 11.199 8.765 -7.169 1.00 90.75 188 LYS A C 1
ATOM 1614 O O . LYS A 1 188 ? 12.318 8.778 -7.681 1.00 90.75 188 LYS A O 1
ATOM 1619 N N . LEU A 1 189 ? 10.394 9.830 -7.201 1.00 89.69 189 LEU A N 1
ATOM 1620 C CA . LEU A 1 189 ? 10.770 11.087 -7.859 1.00 89.69 189 LEU A CA 1
ATOM 1621 C C . LEU A 1 189 ? 11.989 11.738 -7.195 1.00 89.69 189 LEU A C 1
ATOM 1623 O O . LEU A 1 189 ? 12.848 12.290 -7.883 1.00 89.69 189 LEU A O 1
ATOM 1627 N N . PHE A 1 190 ? 12.082 11.655 -5.870 1.00 90.69 190 PHE A N 1
ATOM 1628 C CA . PHE A 1 190 ? 13.224 12.145 -5.110 1.00 90.69 190 PHE A CA 1
ATOM 1629 C C . PHE A 1 190 ? 14.502 11.361 -5.430 1.00 90.69 190 PHE A C 1
ATOM 1631 O O . PHE A 1 190 ? 15.534 11.970 -5.702 1.00 90.69 190 PHE A O 1
ATOM 1638 N N . ILE A 1 191 ? 14.424 10.029 -5.491 1.00 91.38 191 ILE A N 1
ATOM 1639 C CA . ILE A 1 191 ? 15.552 9.159 -5.858 1.00 91.38 191 ILE A CA 1
ATOM 1640 C C . ILE A 1 191 ? 16.057 9.474 -7.269 1.00 91.38 191 ILE A C 1
ATOM 1642 O O . ILE A 1 191 ? 17.261 9.636 -7.462 1.00 91.38 191 ILE A O 1
ATOM 1646 N N . LEU A 1 192 ? 15.153 9.626 -8.244 1.00 89.31 192 LEU A N 1
ATOM 1647 C CA . LEU A 1 192 ? 15.506 9.999 -9.620 1.00 89.31 192 LEU A CA 1
ATOM 1648 C C . LEU A 1 192 ? 16.190 11.362 -9.702 1.00 89.31 192 LEU A C 1
ATOM 1650 O O . LEU A 1 192 ? 17.153 11.530 -10.450 1.00 89.31 192 LEU A O 1
ATOM 1654 N N . LYS A 1 193 ? 15.688 12.336 -8.940 1.00 91.62 193 LYS A N 1
ATOM 1655 C CA . LYS A 1 193 ? 16.236 13.691 -8.906 1.00 91.62 193 LYS A CA 1
ATOM 1656 C C . LYS A 1 193 ? 17.637 13.717 -8.294 1.00 91.62 193 LYS A C 1
ATOM 1658 O O . LYS A 1 193 ? 18.533 14.335 -8.864 1.00 91.62 193 LYS A O 1
ATOM 1663 N N . ASP A 1 194 ? 17.816 13.048 -7.160 1.00 92.25 194 ASP A N 1
ATOM 1664 C CA . ASP A 1 194 ? 19.070 13.057 -6.405 1.00 92.25 194 ASP A CA 1
ATOM 1665 C C . ASP A 1 194 ? 20.085 12.022 -6.914 1.00 92.25 194 ASP A C 1
ATOM 1667 O O . ASP A 1 194 ? 21.245 12.052 -6.505 1.00 92.25 194 ASP A O 1
ATOM 1671 N N . LYS A 1 195 ? 19.659 11.106 -7.795 1.00 91.62 195 LYS A N 1
ATOM 1672 C CA . LYS A 1 195 ? 20.454 9.990 -8.334 1.00 91.62 195 LYS A CA 1
ATOM 1673 C C . LYS A 1 195 ? 21.114 9.144 -7.240 1.00 91.62 195 LYS A C 1
ATOM 1675 O O . LYS A 1 195 ? 22.245 8.684 -7.385 1.00 91.62 195 LYS A O 1
ATOM 1680 N N . LYS A 1 196 ? 20.419 8.971 -6.116 1.00 88.38 196 LYS A N 1
ATOM 1681 C CA . LYS A 1 196 ? 20.924 8.196 -4.978 1.00 88.38 196 LYS A CA 1
ATOM 1682 C C . LYS A 1 196 ? 20.808 6.702 -5.271 1.00 88.38 196 LYS A C 1
ATOM 1684 O O . LYS A 1 196 ? 19.740 6.289 -5.717 1.00 88.38 196 LYS A O 1
ATOM 1689 N N . PRO A 1 197 ? 21.845 5.895 -4.982 1.00 92.19 197 PRO A N 1
ATOM 1690 C CA . PRO A 1 197 ? 21.721 4.447 -5.022 1.00 92.19 197 PRO A CA 1
ATOM 1691 C C . PRO A 1 197 ? 20.565 3.981 -4.140 1.00 92.19 197 PRO A C 1
ATOM 1693 O O . PRO A 1 197 ? 20.414 4.452 -3.011 1.00 92.19 197 PRO A O 1
ATOM 1696 N N . ILE A 1 198 ? 19.754 3.068 -4.664 1.00 90.88 198 ILE A N 1
ATOM 1697 C CA . ILE A 1 198 ? 18.638 2.470 -3.931 1.00 90.88 198 ILE A CA 1
ATOM 1698 C C . ILE A 1 198 ? 18.997 1.043 -3.521 1.00 90.88 198 ILE A C 1
ATOM 1700 O O . ILE A 1 198 ? 19.590 0.286 -4.289 1.00 90.88 198 ILE A O 1
ATOM 1704 N N . GLU A 1 199 ? 18.617 0.648 -2.311 1.00 88.75 199 GLU A N 1
ATOM 1705 C CA . GLU A 1 199 ? 18.761 -0.737 -1.875 1.00 88.75 199 GLU A CA 1
ATOM 1706 C C . GLU A 1 199 ? 17.726 -1.644 -2.555 1.00 88.75 199 GLU A C 1
ATOM 1708 O O . GLU A 1 199 ? 16.570 -1.265 -2.756 1.00 88.75 199 GLU A O 1
ATOM 1713 N N . GLY A 1 200 ? 18.106 -2.895 -2.834 1.00 85.88 200 GLY A N 1
ATOM 1714 C CA . GLY A 1 200 ? 17.210 -3.869 -3.468 1.00 85.88 200 GLY A CA 1
ATOM 1715 C C . GLY A 1 200 ? 15.889 -4.074 -2.718 1.00 85.88 200 GLY A C 1
ATOM 1716 O O . GLY A 1 200 ? 14.852 -4.211 -3.356 1.00 85.88 200 GLY A O 1
ATOM 1717 N N . LYS A 1 201 ? 15.893 -4.014 -1.378 1.00 85.38 201 LYS A N 1
ATOM 1718 C CA . LYS A 1 201 ? 14.668 -4.138 -0.565 1.00 85.38 201 LYS A CA 1
ATOM 1719 C C . LYS A 1 201 ? 13.671 -3.007 -0.819 1.00 85.38 201 LYS A C 1
ATOM 1721 O O . LYS A 1 201 ? 12.482 -3.269 -0.956 1.00 85.38 201 LYS A O 1
ATOM 1726 N N . MET A 1 202 ? 14.152 -1.768 -0.916 1.00 84.56 202 MET A N 1
ATOM 1727 C CA . MET A 1 202 ? 13.294 -0.621 -1.219 1.00 84.56 202 MET A CA 1
ATOM 1728 C C . MET A 1 202 ? 12.753 -0.709 -2.651 1.00 84.56 202 MET A C 1
ATOM 1730 O O . MET A 1 202 ? 11.610 -0.351 -2.907 1.00 84.56 202 MET A O 1
ATOM 1734 N N . LEU A 1 203 ? 13.539 -1.250 -3.584 1.00 87.50 203 LEU A N 1
ATOM 1735 C CA . LEU A 1 203 ? 13.093 -1.443 -4.960 1.00 87.50 203 LEU A CA 1
ATOM 1736 C C . LEU A 1 203 ? 12.003 -2.518 -5.097 1.00 87.50 203 LEU A C 1
ATOM 1738 O O . LEU A 1 203 ? 11.031 -2.287 -5.812 1.00 87.50 203 LEU A O 1
ATOM 1742 N N . ILE A 1 204 ? 12.122 -3.645 -4.380 1.00 84.75 204 ILE A N 1
ATOM 1743 C CA . ILE A 1 204 ? 11.047 -4.655 -4.270 1.00 84.75 204 ILE A CA 1
ATOM 1744 C C . ILE A 1 204 ? 9.765 -3.984 -3.812 1.00 84.75 204 ILE A C 1
ATOM 1746 O O . ILE A 1 204 ? 8.726 -4.128 -4.443 1.00 84.75 204 ILE A O 1
ATOM 1750 N N . TYR A 1 205 ? 9.875 -3.209 -2.739 1.00 84.81 205 TYR A N 1
ATOM 1751 C CA . TYR A 1 205 ? 8.746 -2.545 -2.126 1.00 84.81 205 TYR A CA 1
ATOM 1752 C C . TYR A 1 205 ? 8.020 -1.600 -3.098 1.00 84.81 205 TYR A C 1
ATOM 1754 O O . TYR A 1 205 ? 6.799 -1.657 -3.210 1.00 84.81 205 TYR A O 1
ATOM 1762 N N . LEU A 1 206 ? 8.754 -0.807 -3.887 1.00 87.69 206 LEU A N 1
ATOM 1763 C CA . LEU A 1 206 ? 8.157 0.061 -4.912 1.00 87.69 206 LEU A CA 1
ATOM 1764 C C . LEU A 1 206 ? 7.514 -0.730 -6.071 1.00 87.69 206 LEU A C 1
ATOM 1766 O O . LEU A 1 206 ? 6.505 -0.309 -6.640 1.00 87.69 206 LEU A O 1
ATOM 1770 N N . ILE A 1 207 ? 8.083 -1.883 -6.438 1.00 85.69 207 ILE A N 1
ATOM 1771 C CA . ILE A 1 207 ? 7.536 -2.749 -7.494 1.00 85.69 207 ILE A CA 1
ATOM 1772 C C . ILE A 1 207 ? 6.259 -3.444 -7.012 1.00 85.69 207 ILE A C 1
ATOM 1774 O O . ILE A 1 207 ? 5.250 -3.393 -7.711 1.00 85.69 207 ILE A O 1
ATOM 1778 N N . GLU A 1 208 ? 6.275 -4.054 -5.826 1.00 82.19 208 GLU A N 1
ATOM 1779 C CA . GLU A 1 208 ? 5.129 -4.748 -5.221 1.00 82.19 208 GLU A CA 1
ATOM 1780 C C . GLU A 1 208 ? 4.025 -3.778 -4.782 1.00 82.19 208 GLU A C 1
ATOM 1782 O O . GLU A 1 208 ? 2.842 -4.103 -4.871 1.00 82.19 208 GLU A O 1
ATOM 1787 N N . GLY A 1 209 ? 4.399 -2.559 -4.383 1.00 80.56 209 GLY A N 1
ATOM 1788 C CA . GLY A 1 209 ? 3.487 -1.441 -4.136 1.00 80.56 209 GLY A CA 1
ATOM 1789 C C . GLY A 1 209 ? 2.900 -0.826 -5.412 1.00 80.56 209 GLY A C 1
ATOM 1790 O O . GLY A 1 209 ? 2.023 0.037 -5.328 1.00 80.56 209 GLY A O 1
ATOM 1791 N N . TRP A 1 210 ? 3.353 -1.282 -6.586 1.00 84.75 210 TRP A N 1
ATOM 1792 C CA . TRP A 1 210 ? 2.927 -0.840 -7.918 1.00 84.75 210 TRP A CA 1
ATOM 1793 C C . TRP A 1 210 ? 3.184 0.646 -8.215 1.00 84.75 210 TRP A C 1
ATOM 1795 O O . TRP A 1 210 ? 2.571 1.228 -9.108 1.00 84.75 210 TRP A O 1
ATOM 1805 N N . SER A 1 211 ? 4.101 1.274 -7.481 1.00 85.38 211 SER A N 1
ATOM 1806 C CA . SER A 1 211 ? 4.447 2.697 -7.604 1.00 85.38 211 SER A CA 1
ATOM 1807 C C . SER A 1 211 ? 5.549 2.964 -8.643 1.00 85.38 211 SER A C 1
ATOM 1809 O O . SER A 1 211 ? 5.787 4.113 -9.044 1.00 85.38 211 SER A O 1
ATOM 1811 N N . LEU A 1 212 ? 6.194 1.903 -9.130 1.00 86.50 212 LEU A N 1
ATOM 1812 C CA . LEU A 1 212 ? 7.252 1.933 -10.135 1.00 86.50 212 LEU A CA 1
ATOM 1813 C C . LEU A 1 212 ? 6.781 1.289 -11.444 1.00 86.50 212 LEU A C 1
ATOM 1815 O O . LEU A 1 212 ? 6.261 0.177 -11.409 1.00 86.50 212 LEU A O 1
ATOM 1819 N N . LYS A 1 213 ? 6.986 1.964 -12.584 1.00 85.50 213 LYS A N 1
ATOM 1820 C CA . LYS A 1 213 ? 6.763 1.423 -13.938 1.00 85.50 213 LYS A CA 1
ATOM 1821 C C . LYS A 1 213 ? 8.044 0.869 -14.555 1.00 85.50 213 LYS A C 1
ATOM 1823 O O . LYS A 1 213 ? 9.148 1.138 -14.089 1.00 85.50 213 LYS A O 1
ATOM 1828 N N . LEU A 1 214 ? 7.917 0.191 -15.690 1.00 85.69 214 LEU A N 1
ATOM 1829 C CA . LEU A 1 214 ? 9.073 -0.325 -16.414 1.00 85.69 214 LEU A CA 1
ATOM 1830 C C . LEU A 1 214 ? 10.036 0.786 -16.869 1.00 85.69 214 LEU A C 1
ATOM 1832 O O . LEU A 1 214 ? 11.248 0.623 -16.750 1.00 85.69 214 LEU A O 1
ATOM 1836 N N . GLU A 1 215 ? 9.524 1.936 -17.321 1.00 85.62 215 GLU A N 1
ATOM 1837 C CA . GLU A 1 215 ? 10.366 3.083 -17.698 1.00 85.62 215 GLU A CA 1
ATOM 1838 C C . GLU A 1 215 ? 11.086 3.677 -16.494 1.00 85.62 215 GLU A C 1
ATOM 1840 O O . GLU A 1 215 ? 12.219 4.128 -16.622 1.00 85.62 215 GLU A O 1
ATOM 1845 N N . ASP A 1 216 ? 10.456 3.666 -15.318 1.00 89.25 216 ASP A N 1
ATOM 1846 C CA . ASP A 1 216 ? 11.108 4.130 -14.098 1.00 89.25 216 ASP A CA 1
ATOM 1847 C C . ASP A 1 216 ? 12.335 3.251 -13.795 1.00 89.25 216 ASP A C 1
ATOM 1849 O O . ASP A 1 216 ? 13.387 3.769 -13.425 1.00 89.25 216 ASP A O 1
ATOM 1853 N N . LEU A 1 217 ? 12.246 1.935 -14.036 1.00 90.12 217 LEU A N 1
ATOM 1854 C CA . LEU A 1 217 ? 13.376 1.014 -13.885 1.00 90.12 217 LEU A CA 1
ATOM 1855 C C . LEU A 1 217 ? 14.500 1.302 -14.898 1.00 90.12 217 LEU A C 1
ATOM 1857 O O . LEU A 1 217 ? 15.681 1.245 -14.545 1.00 90.12 217 LEU A O 1
ATOM 1861 N N . GLU A 1 218 ? 14.157 1.649 -16.144 1.00 89.69 218 GLU A N 1
ATOM 1862 C CA . GLU A 1 218 ? 15.140 2.107 -17.136 1.00 89.69 218 GLU A CA 1
ATOM 1863 C C . GLU A 1 218 ? 15.815 3.408 -16.703 1.00 89.69 218 GLU A C 1
ATOM 1865 O O . GLU A 1 218 ? 17.038 3.524 -16.793 1.00 89.69 218 GLU A O 1
ATOM 1870 N N . LEU A 1 219 ? 15.044 4.370 -16.196 1.00 92.50 219 LEU A N 1
ATOM 1871 C CA . LEU A 1 219 ? 15.568 5.636 -15.694 1.00 92.50 219 LEU A CA 1
ATOM 1872 C C . LEU A 1 219 ? 16.467 5.430 -14.473 1.00 92.50 219 LEU A C 1
ATOM 1874 O O . LEU A 1 219 ? 17.483 6.115 -14.350 1.00 92.50 219 LEU A O 1
ATOM 1878 N N . PHE A 1 220 ? 16.140 4.482 -13.591 1.00 94.44 220 PHE A N 1
ATOM 1879 C CA . PHE A 1 220 ? 16.990 4.132 -12.451 1.00 94.44 220 PHE A CA 1
ATOM 1880 C C . PHE A 1 220 ? 18.342 3.610 -12.945 1.00 94.44 220 PHE A C 1
ATOM 1882 O O . PHE A 1 220 ? 19.387 4.069 -12.485 1.00 94.44 220 PHE A O 1
ATOM 1889 N N . LYS A 1 221 ? 18.336 2.714 -13.937 1.00 93.81 221 LYS A N 1
ATOM 1890 C CA . LYS A 1 221 ? 19.565 2.207 -14.553 1.00 93.81 221 LYS A CA 1
ATOM 1891 C C . LYS A 1 221 ? 20.367 3.318 -15.235 1.00 93.81 221 LYS A C 1
ATOM 1893 O O . LYS A 1 221 ? 21.557 3.458 -14.985 1.00 93.81 221 LYS A O 1
ATOM 1898 N N . GLN A 1 222 ? 19.726 4.131 -16.075 1.00 93.81 222 GLN A N 1
ATOM 1899 C CA . GLN A 1 222 ? 20.386 5.217 -16.814 1.00 93.81 222 GLN A CA 1
ATOM 1900 C C . GLN A 1 222 ? 21.015 6.265 -15.885 1.00 93.81 222 GLN A C 1
ATOM 1902 O O . GLN A 1 222 ? 22.041 6.854 -16.222 1.00 93.81 222 GLN A O 1
ATOM 1907 N N . ASN A 1 223 ? 20.415 6.490 -14.714 1.00 94.75 223 ASN A N 1
ATOM 1908 C CA . ASN A 1 223 ? 20.926 7.416 -13.707 1.00 94.75 223 ASN A CA 1
ATOM 1909 C C . ASN A 1 223 ? 21.895 6.776 -12.702 1.00 94.75 223 ASN A C 1
ATOM 1911 O O . ASN A 1 223 ? 22.288 7.457 -11.757 1.00 94.75 223 ASN A O 1
ATOM 1915 N N . ASN A 1 224 ? 22.296 5.514 -12.892 1.00 94.00 224 ASN A N 1
ATOM 1916 C CA . ASN A 1 224 ? 23.148 4.757 -11.965 1.00 94.00 224 ASN A CA 1
ATOM 1917 C C . ASN A 1 224 ? 22.580 4.667 -10.531 1.00 94.00 224 ASN A C 1
ATOM 1919 O O . ASN A 1 224 ? 23.330 4.557 -9.564 1.00 94.00 224 ASN A O 1
ATOM 1923 N N . VAL A 1 225 ? 21.251 4.716 -10.391 1.00 95.94 225 VAL A N 1
ATOM 1924 C CA . VAL A 1 225 ? 20.530 4.469 -9.126 1.00 95.94 225 VAL A CA 1
ATOM 1925 C C . VAL A 1 225 ? 20.544 2.975 -8.783 1.00 95.94 225 VAL A C 1
ATOM 1927 O O . VAL A 1 225 ? 20.539 2.604 -7.611 1.00 95.94 225 VAL A O 1
ATOM 1930 N N . ILE A 1 226 ? 20.582 2.121 -9.808 1.00 94.94 226 ILE A N 1
ATOM 1931 C CA . ILE A 1 226 ? 20.744 0.667 -9.707 1.00 94.94 226 ILE A CA 1
ATOM 1932 C C . ILE A 1 226 ? 21.819 0.188 -10.676 1.00 94.94 226 ILE A C 1
ATOM 1934 O O . ILE A 1 226 ? 22.039 0.811 -11.716 1.00 94.94 226 ILE A O 1
ATOM 1938 N N . ASP A 1 227 ? 22.440 -0.945 -10.359 1.00 93.69 227 ASP A N 1
ATOM 1939 C CA . ASP A 1 227 ? 23.378 -1.617 -11.255 1.00 93.69 227 ASP A CA 1
ATOM 1940 C C . ASP A 1 227 ? 22.676 -2.552 -12.266 1.00 93.69 227 ASP A C 1
ATOM 1942 O O . ASP A 1 227 ? 21.459 -2.773 -12.237 1.00 93.69 227 ASP A O 1
ATOM 1946 N N . ASP A 1 228 ? 23.462 -3.112 -13.189 1.00 91.00 228 ASP A N 1
ATOM 1947 C CA . ASP A 1 228 ? 22.977 -4.032 -14.222 1.00 91.00 228 ASP A CA 1
ATOM 1948 C C . ASP A 1 228 ? 22.362 -5.316 -13.653 1.00 91.00 228 ASP A C 1
ATOM 1950 O O . ASP A 1 228 ? 21.383 -5.831 -14.200 1.00 91.00 228 ASP A O 1
ATOM 1954 N N . ASN A 1 229 ? 22.917 -5.838 -12.559 1.00 91.19 229 ASN A N 1
ATOM 1955 C CA . ASN A 1 229 ? 22.454 -7.076 -11.946 1.00 91.19 229 ASN A CA 1
ATOM 1956 C C . ASN A 1 229 ? 21.089 -6.875 -11.273 1.00 91.19 229 ASN A C 1
ATOM 1958 O O . ASN A 1 229 ? 20.168 -7.679 -11.449 1.00 91.19 229 ASN A O 1
ATOM 1962 N N . MET A 1 230 ? 20.929 -5.759 -10.563 1.00 91.12 230 MET A N 1
ATOM 1963 C CA . MET A 1 230 ? 19.656 -5.308 -10.018 1.00 91.12 230 MET A CA 1
ATOM 1964 C C . MET A 1 230 ? 18.642 -5.108 -11.141 1.00 91.12 230 MET A C 1
ATOM 1966 O O . MET A 1 230 ? 17.554 -5.670 -11.079 1.00 91.12 230 MET A O 1
ATOM 1970 N N . TYR A 1 231 ? 18.995 -4.388 -12.206 1.00 91.25 231 TYR A N 1
ATOM 1971 C CA . TYR A 1 231 ? 18.092 -4.165 -13.336 1.00 91.25 231 TYR A CA 1
ATOM 1972 C C . TYR A 1 231 ? 17.564 -5.476 -13.945 1.00 91.25 231 TYR A C 1
ATOM 1974 O O . TYR A 1 231 ? 16.355 -5.638 -14.122 1.00 91.25 231 TYR A O 1
ATOM 1982 N N . LEU A 1 232 ? 18.450 -6.442 -14.219 1.00 87.06 232 LEU A N 1
ATOM 1983 C CA . LEU A 1 232 ? 18.064 -7.748 -14.769 1.00 87.06 232 LEU A CA 1
ATOM 1984 C C . LEU A 1 232 ? 17.172 -8.547 -13.811 1.00 87.06 232 LEU A C 1
ATOM 1986 O O . LEU A 1 232 ? 16.214 -9.191 -14.247 1.00 87.06 232 LEU A O 1
ATOM 1990 N N . THR A 1 233 ? 17.470 -8.489 -12.512 1.00 87.88 233 THR A N 1
ATOM 1991 C CA . THR A 1 233 ? 16.667 -9.132 -11.465 1.00 87.88 233 THR A CA 1
ATOM 1992 C C . THR A 1 233 ? 15.258 -8.539 -11.423 1.00 87.88 233 THR A C 1
ATOM 1994 O O . THR A 1 233 ? 14.269 -9.274 -11.448 1.00 87.88 233 THR A O 1
ATOM 1997 N N . TRP A 1 234 ? 15.148 -7.211 -11.435 1.00 87.56 234 TRP A N 1
ATOM 1998 C CA . TRP A 1 234 ? 13.879 -6.517 -11.223 1.00 87.56 234 TRP A CA 1
ATOM 1999 C C . TRP A 1 234 ? 12.997 -6.439 -12.461 1.00 87.56 234 TRP A C 1
ATOM 2001 O O . TRP A 1 234 ? 11.779 -6.465 -12.315 1.00 87.56 234 TRP A O 1
ATOM 2011 N N . ILE A 1 235 ? 13.560 -6.497 -13.673 1.00 86.94 235 ILE A N 1
ATOM 2012 C CA . ILE A 1 235 ? 12.763 -6.746 -14.885 1.00 86.94 235 ILE A CA 1
ATOM 2013 C C . ILE A 1 235 ? 11.958 -8.040 -14.748 1.00 86.94 235 ILE A C 1
ATOM 2015 O O . ILE A 1 235 ? 10.807 -8.100 -15.177 1.00 86.94 235 ILE A O 1
ATOM 2019 N N . ARG A 1 236 ? 12.542 -9.094 -14.163 1.00 82.75 236 ARG A N 1
ATOM 2020 C CA . ARG A 1 236 ? 11.838 -10.369 -13.988 1.00 82.75 236 ARG A CA 1
ATOM 2021 C C . ARG A 1 236 ? 10.686 -10.239 -12.993 1.00 82.75 236 ARG A C 1
ATOM 2023 O O . ARG A 1 236 ? 9.605 -10.738 -13.286 1.00 82.75 236 ARG A O 1
ATOM 2030 N N . ALA A 1 237 ? 10.907 -9.563 -11.867 1.00 82.88 237 ALA A N 1
ATOM 2031 C CA . ALA A 1 237 ? 9.858 -9.295 -10.881 1.00 82.88 237 ALA A CA 1
ATOM 2032 C C . ALA A 1 237 ? 8.737 -8.424 -11.472 1.00 82.88 237 ALA A C 1
ATOM 2034 O O . ALA A 1 237 ? 7.560 -8.724 -11.305 1.00 82.88 237 ALA A O 1
ATOM 2035 N N . PHE A 1 238 ? 9.093 -7.402 -12.257 1.00 83.62 238 PHE A N 1
ATOM 2036 C CA . PHE A 1 238 ? 8.130 -6.502 -12.887 1.00 83.62 238 PHE A CA 1
ATOM 2037 C C . PHE A 1 238 ? 7.128 -7.238 -13.790 1.00 83.62 238 PHE A C 1
ATOM 2039 O O . PHE A 1 238 ? 5.935 -6.942 -13.778 1.00 83.62 238 PHE A O 1
ATOM 2046 N N . LYS A 1 239 ? 7.577 -8.264 -14.524 1.00 82.62 239 LYS A N 1
ATOM 2047 C CA . LYS A 1 239 ? 6.697 -9.097 -15.367 1.00 82.62 239 LYS A CA 1
ATOM 2048 C C . LYS A 1 239 ? 5.592 -9.801 -14.589 1.00 82.62 239 LYS A C 1
ATOM 2050 O O . LYS A 1 239 ? 4.554 -10.090 -15.165 1.00 82.62 239 LYS A O 1
ATOM 2055 N N . GLN A 1 240 ? 5.811 -10.081 -13.308 1.00 82.12 240 GLN A N 1
ATOM 2056 C CA . GLN A 1 240 ? 4.812 -10.733 -12.464 1.00 82.12 240 GLN A CA 1
ATOM 2057 C C . GLN A 1 240 ? 3.717 -9.756 -12.018 1.00 82.12 240 GLN A C 1
ATOM 2059 O O . GLN A 1 240 ? 2.628 -10.190 -11.657 1.00 82.12 240 GLN A O 1
ATOM 2064 N N . VAL A 1 241 ? 3.988 -8.445 -12.061 1.00 83.25 241 VAL A N 1
ATOM 2065 C CA . VAL A 1 241 ? 3.078 -7.413 -11.544 1.00 83.25 241 VAL A CA 1
ATOM 2066 C C . VAL A 1 241 ? 2.489 -6.494 -12.619 1.00 83.25 241 VAL A C 1
ATOM 2068 O O . VAL A 1 241 ? 1.472 -5.853 -12.370 1.00 83.25 241 VAL A O 1
ATOM 2071 N N . ILE A 1 242 ? 3.069 -6.442 -13.824 1.00 85.56 242 ILE A N 1
ATOM 2072 C CA . ILE A 1 242 ? 2.675 -5.500 -14.888 1.00 85.56 242 ILE A CA 1
ATOM 2073 C C . ILE A 1 242 ? 1.192 -5.602 -15.280 1.00 85.56 242 ILE A C 1
ATOM 2075 O O . ILE A 1 242 ? 0.545 -4.578 -15.496 1.00 85.56 242 ILE A O 1
ATOM 2079 N N . ALA A 1 243 ? 0.617 -6.808 -15.321 1.00 84.12 243 ALA A N 1
ATOM 2080 C CA . ALA A 1 243 ? -0.803 -6.993 -15.627 1.00 84.12 243 ALA A CA 1
ATOM 2081 C C . ALA A 1 243 ? -1.707 -6.339 -14.566 1.00 84.12 243 ALA A C 1
ATOM 2083 O O . ALA A 1 243 ? -2.687 -5.679 -14.912 1.00 84.12 243 ALA A O 1
ATOM 2084 N N . PHE A 1 244 ? -1.334 -6.434 -13.284 1.00 83.62 244 PHE A N 1
ATOM 2085 C CA . PHE A 1 244 ? -2.054 -5.772 -12.194 1.00 83.62 244 PHE A CA 1
ATOM 2086 C C . PHE A 1 244 ? -1.941 -4.250 -12.295 1.00 83.62 244 PHE A C 1
ATOM 2088 O O . PHE A 1 244 ? -2.957 -3.562 -12.189 1.00 83.62 244 PHE A O 1
ATOM 2095 N N . GLN A 1 245 ? -0.748 -3.729 -12.604 1.00 82.69 245 GLN A N 1
ATOM 2096 C CA . GLN A 1 245 ? -0.538 -2.291 -12.809 1.00 82.69 245 GLN A CA 1
ATOM 2097 C C . GLN A 1 245 ? -1.412 -1.724 -13.935 1.00 82.69 245 GLN A C 1
ATOM 2099 O O . GLN A 1 245 ? -1.948 -0.629 -13.799 1.00 82.69 245 GLN A O 1
ATOM 2104 N N . CYS A 1 246 ? -1.620 -2.477 -15.020 1.00 83.31 246 CYS A N 1
ATOM 2105 C CA . CYS A 1 246 ? -2.487 -2.049 -16.124 1.00 83.31 246 CYS A CA 1
ATOM 2106 C C . CYS A 1 246 ? -3.944 -1.830 -15.690 1.00 83.31 246 CYS A C 1
ATOM 2108 O O . CYS A 1 246 ? -4.639 -1.020 -16.295 1.00 83.31 246 CYS A O 1
ATOM 2110 N N . SER A 1 247 ? -4.400 -2.534 -14.650 1.00 79.69 247 SER A N 1
ATOM 2111 C CA . SER A 1 247 ? -5.771 -2.446 -14.131 1.00 79.69 247 SER A CA 1
ATOM 2112 C C . SER A 1 247 ? -5.946 -1.470 -12.960 1.00 79.69 247 SER A C 1
ATOM 2114 O O . SER A 1 247 ? -7.080 -1.208 -12.545 1.00 79.69 247 SER A O 1
ATOM 2116 N N . ASP A 1 248 ? -4.856 -0.931 -12.403 1.00 78.88 248 ASP A N 1
ATOM 2117 C CA . ASP A 1 248 ? -4.922 -0.150 -11.169 1.00 78.88 248 ASP A CA 1
ATOM 2118 C C . ASP A 1 248 ? -5.400 1.288 -11.416 1.00 78.88 248 ASP A C 1
ATOM 2120 O O . ASP A 1 248 ? -4.696 2.151 -11.949 1.00 78.88 248 ASP A O 1
ATOM 2124 N N . LYS A 1 249 ? -6.617 1.574 -10.946 1.00 75.75 249 LYS A N 1
ATOM 2125 C CA . LYS A 1 249 ? -7.248 2.892 -11.062 1.00 75.75 249 LYS A CA 1
ATOM 2126 C C . LYS A 1 249 ? -6.552 3.983 -10.247 1.00 75.75 249 LYS A C 1
ATOM 2128 O O . LYS A 1 249 ? -6.711 5.157 -10.580 1.00 75.75 249 LYS A O 1
ATOM 2133 N N . ARG A 1 250 ? -5.760 3.643 -9.223 1.00 74.50 250 ARG A N 1
ATOM 2134 C CA . ARG A 1 250 ? -4.991 4.625 -8.435 1.00 74.50 250 ARG A CA 1
ATOM 2135 C C . ARG A 1 250 ? -3.991 5.381 -9.309 1.00 74.50 250 ARG A C 1
ATOM 2137 O O . ARG A 1 250 ? -3.749 6.563 -9.084 1.00 74.50 250 ARG A O 1
ATOM 2144 N N . LEU A 1 251 ? -3.483 4.741 -10.365 1.00 73.31 251 LEU A N 1
ATOM 2145 C CA . LEU A 1 251 ? -2.581 5.363 -11.333 1.00 73.31 251 LEU A CA 1
ATOM 2146 C C . LEU A 1 251 ? -3.277 6.413 -12.223 1.00 73.31 251 LEU A C 1
ATOM 2148 O O . LEU A 1 251 ? -2.610 7.341 -12.688 1.00 73.31 251 LEU A O 1
ATOM 2152 N N . ILE A 1 252 ? -4.601 6.308 -12.433 1.00 69.56 252 ILE A N 1
ATOM 2153 C CA . ILE A 1 252 ? -5.391 7.265 -13.236 1.00 69.56 252 ILE A CA 1
ATOM 2154 C C . ILE A 1 252 ? -5.365 8.645 -12.584 1.00 69.56 252 ILE A C 1
ATOM 2156 O O . ILE A 1 252 ? -5.001 9.629 -13.224 1.00 69.56 252 ILE A O 1
ATOM 2160 N N . GLY A 1 253 ? -5.703 8.716 -11.293 1.00 64.50 253 GLY A N 1
ATOM 2161 C CA . GLY A 1 253 ? -5.781 9.982 -10.555 1.00 64.50 253 GLY A CA 1
ATOM 2162 C C . GLY A 1 253 ? -4.446 10.728 -10.461 1.00 64.50 253 GLY A C 1
ATOM 2163 O O . GLY A 1 253 ? -4.420 11.928 -10.198 1.00 64.50 253 GLY A O 1
ATOM 2164 N N . LEU A 1 254 ? -3.340 10.023 -10.705 1.00 65.94 254 LEU A N 1
ATOM 2165 C CA . LEU A 1 254 ? -1.977 10.544 -10.663 1.00 65.94 254 LEU A CA 1
ATOM 2166 C C . LEU A 1 254 ? -1.385 10.860 -12.040 1.00 65.94 254 LEU A C 1
ATOM 2168 O O . LEU A 1 254 ? -0.251 11.324 -12.111 1.00 65.94 254 LEU A O 1
ATOM 2172 N N . TRP A 1 255 ? -2.108 10.603 -13.131 1.00 66.19 255 TRP A N 1
ATOM 2173 C CA . TRP A 1 255 ? -1.594 10.771 -14.496 1.00 66.19 255 TRP A CA 1
ATOM 2174 C C . TRP A 1 255 ? -0.342 9.942 -14.818 1.00 66.19 255 TRP A C 1
ATOM 2176 O O . TRP A 1 255 ? 0.417 10.259 -15.732 1.00 66.19 255 TRP A O 1
ATOM 2186 N N . ILE A 1 256 ? -0.153 8.836 -14.093 1.00 73.81 256 ILE A N 1
ATOM 2187 C CA . ILE A 1 256 ? 0.970 7.903 -14.253 1.00 73.81 256 ILE A CA 1
ATOM 2188 C C . ILE A 1 256 ? 0.487 6.496 -14.611 1.00 73.81 256 ILE A C 1
ATOM 2190 O O . ILE A 1 256 ? 1.158 5.516 -14.313 1.00 73.81 256 ILE A O 1
ATOM 2194 N N . TRP A 1 257 ? -0.653 6.353 -15.271 1.00 78.00 257 TRP A N 1
ATOM 2195 C CA . TRP A 1 257 ? -1.069 5.044 -15.769 1.00 78.00 257 TRP A CA 1
ATOM 2196 C C . TRP A 1 257 ? -0.184 4.554 -16.921 1.00 78.00 257 TRP A C 1
ATOM 2198 O O . TRP A 1 257 ? 0.609 5.319 -17.482 1.00 78.00 257 TRP A O 1
ATOM 2208 N N . ILE A 1 258 ? -0.278 3.260 -17.222 1.00 82.19 258 ILE A N 1
ATOM 2209 C CA . ILE A 1 258 ? 0.336 2.648 -18.402 1.00 82.19 258 ILE A CA 1
ATOM 2210 C C . ILE A 1 258 ? -0.644 2.851 -19.556 1.00 82.19 258 ILE A C 1
ATOM 2212 O O . ILE A 1 258 ? -1.799 2.449 -19.445 1.00 82.19 258 ILE A O 1
ATOM 2216 N N . LYS A 1 259 ? -0.221 3.503 -20.639 1.00 83.94 259 LYS A N 1
ATOM 2217 C CA . LYS A 1 259 ? -1.050 3.660 -21.843 1.00 83.94 259 LYS A CA 1
ATOM 2218 C C . LYS A 1 259 ? -0.911 2.459 -22.764 1.00 83.94 259 LYS A C 1
ATOM 2220 O O . LYS A 1 259 ? 0.061 1.707 -22.697 1.00 83.94 259 LYS A O 1
ATOM 2225 N N . GLU A 1 260 ? -1.845 2.327 -23.699 1.00 86.38 260 GLU A N 1
ATOM 2226 C CA . GLU A 1 260 ? -1.735 1.331 -24.765 1.00 86.38 260 GLU A CA 1
ATOM 2227 C C . GLU A 1 260 ? -0.422 1.484 -25.560 1.00 86.38 260 GLU A C 1
ATOM 2229 O O . GLU A 1 260 ? 0.235 0.485 -25.853 1.00 86.38 260 GLU A O 1
ATOM 2234 N N . SER A 1 261 ? 0.020 2.716 -25.837 1.00 86.44 261 SER A N 1
ATOM 2235 C CA . SER A 1 261 ? 1.313 2.997 -26.471 1.00 86.44 261 SER A CA 1
ATOM 2236 C C . SER A 1 261 ? 2.509 2.519 -25.648 1.00 86.44 261 SER A C 1
ATOM 2238 O O . SER A 1 261 ? 3.495 2.050 -26.218 1.00 86.44 261 SER A O 1
ATOM 2240 N N . ASP A 1 262 ? 2.435 2.633 -24.318 1.00 85.19 262 ASP A N 1
ATOM 2241 C CA . ASP A 1 262 ? 3.500 2.169 -23.427 1.00 85.19 262 ASP A CA 1
ATOM 2242 C C . ASP A 1 262 ? 3.581 0.639 -23.473 1.00 85.19 262 ASP A C 1
ATOM 2244 O O . ASP A 1 262 ? 4.664 0.091 -23.675 1.00 85.19 262 ASP A O 1
ATOM 2248 N N . LEU A 1 263 ? 2.430 -0.047 -23.419 1.00 85.00 263 LEU A N 1
ATOM 2249 C CA . LEU A 1 263 ? 2.355 -1.503 -23.578 1.00 85.00 263 LEU A CA 1
ATOM 2250 C C . LEU A 1 263 ? 2.912 -1.970 -24.922 1.00 85.00 263 LEU A C 1
ATOM 2252 O O . LEU A 1 263 ? 3.734 -2.884 -24.944 1.00 85.00 263 LEU A O 1
ATOM 2256 N N . LYS A 1 264 ? 2.528 -1.324 -26.032 1.00 87.00 264 LYS A N 1
ATOM 2257 C CA . LYS A 1 264 ? 3.077 -1.633 -27.365 1.00 87.00 264 LYS A CA 1
ATOM 2258 C C . LYS A 1 264 ? 4.599 -1.538 -27.357 1.00 87.00 264 LYS A C 1
ATOM 2260 O O . LYS A 1 264 ? 5.272 -2.515 -27.688 1.00 87.00 264 LYS A O 1
ATOM 2265 N N . ARG A 1 265 ? 5.147 -0.430 -26.845 1.00 85.69 265 ARG A N 1
ATOM 2266 C CA . ARG A 1 265 ? 6.598 -0.245 -26.699 1.00 85.69 265 ARG A CA 1
ATOM 2267 C C . ARG A 1 265 ? 7.240 -1.345 -25.853 1.00 85.69 265 ARG A C 1
ATOM 2269 O O . ARG A 1 265 ? 8.319 -1.820 -26.206 1.00 85.69 265 ARG A O 1
ATOM 2276 N N . TYR A 1 266 ? 6.616 -1.756 -24.750 1.00 86.19 266 TYR A N 1
ATOM 2277 C CA . TYR A 1 266 ? 7.167 -2.825 -23.919 1.00 86.19 266 TYR A CA 1
ATOM 2278 C C . TYR A 1 266 ? 7.215 -4.170 -24.643 1.00 86.19 266 TYR A C 1
ATOM 2280 O O . TYR A 1 266 ? 8.165 -4.929 -24.469 1.00 86.19 266 TYR A O 1
ATOM 2288 N N . THR A 1 267 ? 6.195 -4.465 -25.448 1.00 83.00 267 THR A N 1
ATOM 2289 C CA . THR A 1 267 ? 6.103 -5.723 -26.199 1.00 83.00 267 THR A CA 1
ATOM 2290 C C . THR A 1 267 ? 7.029 -5.761 -27.412 1.00 83.00 267 THR A C 1
ATOM 2292 O O . THR A 1 267 ? 7.576 -6.812 -27.730 1.00 83.00 267 THR A O 1
ATOM 2295 N N . GLU A 1 268 ? 7.258 -4.617 -28.060 1.00 84.44 268 GLU A N 1
ATOM 2296 C CA . GLU A 1 268 ? 8.141 -4.491 -29.226 1.00 84.44 268 GLU A CA 1
ATOM 2297 C C . GLU A 1 268 ? 9.627 -4.466 -28.836 1.00 84.44 268 GLU A C 1
ATOM 2299 O O . GLU A 1 268 ? 10.495 -4.899 -29.597 1.00 84.44 268 GLU A O 1
ATOM 2304 N N . ASN A 1 269 ? 9.946 -3.973 -27.638 1.00 80.56 269 ASN A N 1
ATOM 2305 C CA . ASN A 1 269 ? 11.320 -3.887 -27.165 1.00 80.56 269 ASN A CA 1
ATOM 2306 C C . ASN A 1 269 ? 11.780 -5.220 -26.548 1.00 80.56 269 ASN A C 1
ATOM 2308 O O . ASN A 1 269 ? 11.472 -5.562 -25.403 1.00 80.56 269 ASN A O 1
ATOM 2312 N N . THR A 1 270 ? 12.609 -5.947 -27.302 1.00 73.12 270 THR A N 1
ATOM 2313 C CA . THR A 1 270 ? 13.164 -7.259 -26.926 1.00 73.12 270 THR A CA 1
ATOM 2314 C C . THR A 1 270 ? 13.937 -7.257 -25.605 1.00 73.12 270 THR A C 1
ATOM 2316 O O . THR A 1 270 ? 14.050 -8.309 -24.974 1.00 73.12 270 THR A O 1
ATOM 2319 N N . LYS A 1 271 ? 14.410 -6.093 -25.127 1.00 76.12 271 LYS A N 1
ATOM 2320 C CA . LYS A 1 271 ? 15.075 -5.955 -23.818 1.00 76.12 271 LYS A CA 1
ATOM 2321 C C . LYS A 1 271 ? 14.172 -6.354 -22.656 1.00 76.12 271 LYS A C 1
ATOM 2323 O O . LYS A 1 271 ? 14.667 -6.850 -21.646 1.00 76.12 271 LYS A O 1
ATOM 2328 N N . TYR A 1 272 ? 12.864 -6.148 -22.788 1.00 78.56 272 TYR A N 1
ATOM 2329 C CA . TYR A 1 272 ? 11.918 -6.484 -21.734 1.00 78.56 272 TYR A CA 1
ATOM 2330 C C . TYR A 1 272 ? 11.485 -7.937 -21.792 1.00 78.56 272 TYR A C 1
ATOM 2332 O O . TYR A 1 272 ? 11.149 -8.490 -20.752 1.00 78.56 272 TYR A O 1
ATOM 2340 N N . ASN A 1 273 ? 11.559 -8.593 -22.955 1.00 79.06 273 ASN A N 1
ATOM 2341 C CA . ASN A 1 273 ? 11.209 -10.005 -23.127 1.00 79.06 273 ASN A CA 1
ATOM 2342 C C . ASN A 1 273 ? 9.832 -10.335 -22.499 1.00 79.06 273 ASN A C 1
ATOM 2344 O O . ASN A 1 273 ? 9.718 -11.223 -21.646 1.00 79.06 273 ASN A O 1
ATOM 2348 N N . ILE A 1 274 ? 8.819 -9.524 -22.824 1.00 83.19 274 ILE A N 1
ATOM 2349 C CA . ILE A 1 274 ? 7.419 -9.758 -22.445 1.00 83.19 274 ILE A CA 1
ATOM 2350 C C . ILE A 1 274 ? 6.860 -10.819 -23.391 1.00 83.19 274 ILE A C 1
ATOM 2352 O O . ILE A 1 274 ? 6.964 -10.668 -24.607 1.00 83.19 274 ILE A O 1
ATOM 2356 N N . SER A 1 275 ? 6.301 -11.900 -22.842 1.00 85.69 275 SER A N 1
ATOM 2357 C CA . SER A 1 275 ? 5.736 -12.964 -23.673 1.00 85.69 275 SER A CA 1
ATOM 2358 C C . SER A 1 275 ? 4.428 -12.506 -24.338 1.00 85.69 275 SER A C 1
ATOM 2360 O O . SER A 1 275 ? 3.738 -11.638 -23.791 1.00 85.69 275 SER A O 1
ATOM 2362 N N . PRO A 1 276 ? 4.047 -13.083 -25.491 1.00 85.69 276 PRO A N 1
ATOM 2363 C CA . PRO A 1 276 ? 2.771 -12.778 -26.139 1.00 85.69 276 PRO A CA 1
ATOM 2364 C C . PRO A 1 276 ? 1.552 -12.981 -25.224 1.00 85.69 276 PRO A C 1
ATOM 2366 O O . PRO A 1 276 ? 0.586 -12.224 -25.303 1.00 85.69 276 PRO A O 1
ATOM 2369 N N . GLU A 1 277 ? 1.601 -13.971 -24.331 1.00 88.81 277 GLU A N 1
ATOM 2370 C CA . GLU A 1 277 ? 0.535 -14.267 -23.370 1.00 88.81 277 GLU A CA 1
ATOM 2371 C C . GLU A 1 277 ? 0.399 -13.148 -22.334 1.00 88.81 277 GLU A C 1
ATOM 2373 O O . GLU A 1 277 ? -0.693 -12.609 -22.155 1.00 88.81 277 GLU A O 1
ATOM 2378 N N . LEU A 1 278 ? 1.513 -12.737 -21.717 1.00 87.25 278 LEU A N 1
ATOM 2379 C CA . LEU A 1 278 ? 1.528 -11.639 -20.747 1.00 87.25 278 LEU A CA 1
ATOM 2380 C C . LEU A 1 278 ? 1.113 -10.313 -21.400 1.00 87.25 278 LEU A C 1
ATOM 2382 O O . LEU A 1 278 ? 0.363 -9.535 -20.815 1.00 87.25 278 LEU A O 1
ATOM 2386 N N . ALA A 1 279 ? 1.548 -10.070 -22.638 1.00 86.25 279 ALA A N 1
ATOM 2387 C CA . ALA A 1 279 ? 1.115 -8.915 -23.417 1.00 86.25 279 ALA A CA 1
ATOM 2388 C C . ALA A 1 279 ? -0.413 -8.885 -23.579 1.00 86.25 279 ALA A C 1
ATOM 2390 O O . ALA A 1 279 ? -1.051 -7.863 -23.322 1.00 86.25 279 ALA A O 1
ATOM 2391 N N . LEU A 1 280 ? -1.011 -10.016 -23.967 1.00 87.38 280 LEU A N 1
ATOM 2392 C CA . LEU A 1 280 ? -2.458 -10.145 -24.119 1.00 87.38 280 LEU A CA 1
ATOM 2393 C C . LEU A 1 280 ? -3.199 -9.902 -22.795 1.00 87.38 280 LEU A C 1
ATOM 2395 O O . LEU A 1 280 ? -4.246 -9.252 -22.799 1.00 87.38 280 LEU A O 1
ATOM 2399 N N . GLU A 1 281 ? -2.674 -10.398 -21.675 1.00 90.25 281 GLU A N 1
ATOM 2400 C CA . GLU A 1 281 ? -3.221 -10.131 -20.339 1.00 90.25 281 GLU A CA 1
ATOM 2401 C C . GLU A 1 281 ? -3.191 -8.636 -19.999 1.00 90.25 281 GLU A C 1
ATOM 2403 O O . GLU A 1 281 ? -4.220 -8.085 -19.604 1.00 90.25 281 GLU A O 1
ATOM 2408 N N . CYS A 1 282 ? -2.069 -7.952 -20.241 1.00 87.81 282 CYS A N 1
ATOM 2409 C CA . CYS A 1 282 ? -1.949 -6.507 -20.042 1.00 87.81 282 CYS A CA 1
ATOM 2410 C C . CYS A 1 282 ? -2.964 -5.711 -20.875 1.00 87.81 282 CYS A C 1
ATOM 2412 O O . CYS A 1 282 ? -3.653 -4.842 -20.340 1.00 87.81 282 CYS A O 1
ATOM 2414 N N . PHE A 1 283 ? -3.117 -6.024 -22.168 1.00 88.62 283 PHE A N 1
ATOM 2415 C CA . PHE A 1 283 ? -4.093 -5.339 -23.028 1.00 88.62 283 PHE A CA 1
ATOM 2416 C C . PHE A 1 283 ? -5.546 -5.590 -22.596 1.00 88.62 283 PHE A C 1
ATOM 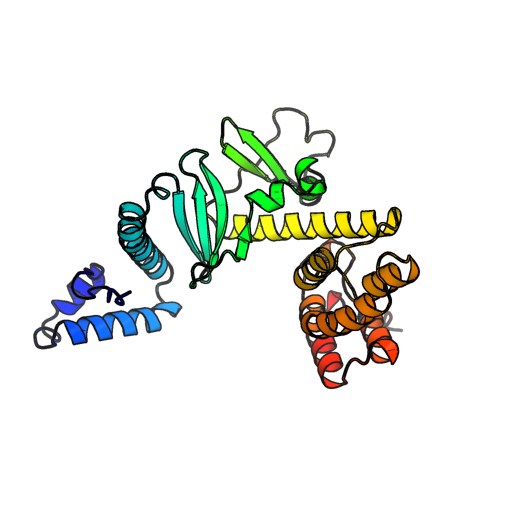2418 O O . PHE A 1 283 ? -6.387 -4.696 -22.719 1.00 88.62 283 PHE A O 1
ATOM 2425 N N . LYS A 1 284 ? -5.860 -6.783 -22.072 1.00 88.12 284 LYS A N 1
ATOM 2426 C CA . LYS A 1 284 ? -7.189 -7.091 -21.512 1.00 88.12 284 LYS A CA 1
ATOM 2427 C C . LYS A 1 284 ? -7.454 -6.344 -20.207 1.00 88.12 284 LYS A C 1
ATOM 2429 O O . LYS A 1 284 ? -8.580 -5.903 -19.993 1.00 88.12 284 LYS A O 1
ATOM 2434 N N . ALA A 1 285 ? -6.435 -6.210 -19.361 1.00 87.88 285 ALA A N 1
ATOM 2435 C CA . ALA A 1 285 ? -6.512 -5.530 -18.072 1.00 87.88 285 ALA A CA 1
ATOM 2436 C C . ALA A 1 285 ? -6.668 -4.005 -18.202 1.00 87.88 285 ALA A C 1
ATOM 2438 O O . ALA A 1 285 ? -7.162 -3.369 -17.274 1.00 87.88 285 ALA A O 1
ATOM 2439 N N . LEU A 1 286 ? -6.280 -3.431 -19.348 1.00 85.81 286 LEU A N 1
ATOM 2440 C CA . LEU A 1 286 ? -6.297 -1.995 -19.604 1.00 85.81 286 LEU A CA 1
ATOM 2441 C C . LEU A 1 286 ? -7.739 -1.424 -19.663 1.00 85.81 286 LEU A C 1
ATOM 2443 O O . LEU A 1 286 ? -8.505 -1.786 -20.574 1.00 85.81 286 LEU A O 1
ATOM 2447 N N . PRO A 1 287 ? -8.112 -0.500 -18.751 1.00 82.69 287 PRO A N 1
ATOM 2448 C CA . PRO A 1 287 ? -9.391 0.205 -18.769 1.00 82.69 287 PRO A CA 1
ATOM 2449 C C . PRO A 1 287 ? -9.638 0.945 -20.085 1.00 82.69 287 PRO A C 1
ATOM 2451 O O . PRO A 1 287 ? -8.703 1.389 -20.752 1.00 82.69 287 PRO A O 1
ATOM 2454 N N . ALA A 1 288 ? -10.911 1.121 -20.448 1.00 82.62 288 ALA A N 1
ATOM 2455 C CA . ALA A 1 288 ? -11.291 1.786 -21.694 1.00 82.62 288 ALA A CA 1
ATOM 2456 C C . ALA A 1 288 ? -10.742 3.220 -21.778 1.00 82.62 288 ALA A C 1
ATOM 2458 O O . ALA A 1 288 ? -10.276 3.624 -22.839 1.00 82.62 288 ALA A O 1
ATOM 2459 N N . GLU A 1 289 ? -10.727 3.955 -20.662 1.00 77.12 289 GLU A N 1
ATOM 2460 C CA . GLU A 1 289 ? -10.159 5.304 -20.570 1.00 77.12 289 GLU A CA 1
ATOM 2461 C C . GLU A 1 289 ? -8.625 5.376 -20.719 1.00 77.12 289 GLU A C 1
ATOM 2463 O O . GLU A 1 289 ? -8.091 6.458 -20.953 1.00 77.12 289 GLU A O 1
ATOM 2468 N N . MET A 1 290 ? -7.913 4.250 -20.591 1.00 73.75 290 MET A N 1
ATOM 2469 C CA . MET A 1 290 ? -6.452 4.174 -20.741 1.00 73.75 290 MET A CA 1
ATOM 2470 C C . MET A 1 290 ? -6.005 3.669 -22.119 1.00 73.75 290 MET A C 1
ATOM 2472 O O . MET A 1 290 ? -4.809 3.694 -22.426 1.00 73.75 290 MET A O 1
ATOM 2476 N N . ARG A 1 291 ? -6.946 3.197 -22.943 1.00 81.75 291 ARG A N 1
ATOM 2477 C CA . ARG A 1 291 ? -6.679 2.861 -24.343 1.00 81.75 291 ARG A CA 1
ATOM 2478 C C . ARG A 1 291 ? -6.399 4.147 -25.093 1.00 81.75 291 ARG A C 1
ATOM 2480 O O . ARG A 1 291 ? -7.073 5.154 -24.866 1.00 81.75 291 ARG A O 1
ATOM 2487 N N . ASP A 1 292 ? -5.407 4.122 -25.974 1.00 78.38 292 ASP A N 1
ATOM 2488 C CA . ASP A 1 292 ? -5.158 5.294 -26.799 1.00 78.38 292 ASP A CA 1
ATOM 2489 C C . ASP A 1 292 ? -6.417 5.505 -27.632 1.00 78.38 292 ASP A C 1
ATOM 2491 O O . ASP A 1 292 ? -6.852 4.602 -28.350 1.00 78.38 292 ASP A O 1
ATOM 2495 N N . ILE A 1 293 ? -7.055 6.670 -27.498 1.00 58.84 293 ILE A N 1
ATOM 2496 C CA . ILE A 1 293 ? -8.199 7.011 -28.335 1.00 58.84 293 ILE A CA 1
ATOM 2497 C C . ILE A 1 293 ? -7.662 6.994 -29.763 1.00 58.84 293 ILE A C 1
ATOM 2499 O O . ILE A 1 293 ? -6.978 7.928 -30.188 1.00 58.84 293 ILE A O 1
ATOM 2503 N N . SER A 1 294 ? -7.936 5.914 -30.498 1.00 46.03 294 SER A N 1
ATOM 2504 C CA . SER A 1 294 ? -7.782 5.888 -31.944 1.00 46.03 294 SER A CA 1
ATOM 2505 C C . SER A 1 294 ? -8.492 7.138 -32.449 1.00 46.03 294 SER A C 1
ATOM 2507 O O . SER A 1 294 ? -9.673 7.303 -32.144 1.00 46.03 294 SER A O 1
ATOM 2509 N N . SER A 1 295 ? -7.721 8.018 -33.087 1.00 36.09 295 SER A N 1
ATOM 2510 C CA . SER A 1 295 ? -8.007 9.377 -33.557 1.00 36.09 295 SER A CA 1
ATOM 2511 C C . SER A 1 295 ? -9.489 9.749 -33.736 1.00 36.09 295 SER A C 1
ATOM 2513 O O . SER A 1 295 ? -10.288 8.899 -34.135 1.00 36.09 295 SER A O 1
ATOM 2515 N N . PRO A 1 296 ? -9.877 11.030 -33.540 1.00 39.16 296 PRO A N 1
ATOM 2516 C CA . PRO A 1 296 ? -11.236 11.469 -33.845 1.00 39.16 296 PRO A CA 1
ATOM 2517 C C . PRO A 1 296 ? -11.639 10.983 -35.241 1.00 39.16 296 PRO A C 1
ATOM 2519 O O . PRO A 1 296 ? -10.850 11.044 -36.188 1.00 39.16 296 PRO A O 1
ATOM 2522 N N . LYS A 1 297 ? -12.859 10.437 -35.325 1.00 40.44 297 LYS A N 1
ATOM 2523 C CA . LYS A 1 297 ? -13.517 10.092 -36.586 1.00 40.44 297 LYS A CA 1
ATOM 2524 C C . LYS A 1 297 ? -13.296 11.238 -37.580 1.00 40.44 297 LYS A C 1
ATOM 2526 O O . LYS A 1 297 ? -13.511 12.384 -37.200 1.00 40.44 297 LYS A O 1
ATOM 2531 N N . LYS A 1 298 ? -12.847 10.852 -38.781 1.00 35.16 298 LYS A N 1
ATOM 2532 C CA . LYS A 1 298 ? -12.731 11.633 -40.024 1.00 35.16 298 LYS A CA 1
ATOM 2533 C C . LYS A 1 298 ? -13.448 12.979 -40.026 1.00 35.16 298 LYS A C 1
ATOM 2535 O O . LYS A 1 298 ? -14.671 12.976 -39.763 1.00 35.16 298 LYS A O 1
#

Radius of gyration: 24.87 Å; chains: 1; bounding box: 61×66×69 Å

Foldseek 3Di:
DDDDDDPLVPDDDPPVLVVVCPPPVNVPPDVVVSSVVVVVVLVVCVPPCVVVNQVSVQVVCCVVLVVVLVVDVPRPQWDWHDADDQKIFIAGNVLRETQFIAGVVRDTPGGPVVLCPQPCNVVPNLQVLVQKDWDDDPSYTWIWHADPPADPVCVPDPPGPTDTDDCSHVVVVVVSLLSSLSSLLVVLVVCLVVLAADDLVNVLVCLVSLSDDLVSLVSNDVSVSDDPVSSVVVLVVNLVCLLVQQQDCSCVSVVNGQAPVNLVVCVPDCVSVRDPVSSVSSVVSHDPVRYDPPDDDD

pLDDT: mean 73.35, std 18.26, range [30.34, 95.94]

Organism: NCBI:txid1234023

Secondary structure (DSSP, 8-state):
-------GGG-PPPHHHHHHHTSTTSTTS-HHHHHHHHHHHHHHGGGT-HHHHHHHHHHHHHHHHHHHHHHSTT-TTEEEEEEETTEEEEEETTTTEEEEEE-TT--EEEEHHHHTTSHHHHTSHHHHTTTEEEEEETTEEEEEEEPTTS-TTTTTSSSP-EEEPPTTSHHHHHHHHHHHHHHHHHHHHHHHHHT----HHHHHHHHHTT---HHHHHHHHHTTSS-HHHHHHHHHHHHHHHHHHHH-THHHHTT-PPPHHHHHHHHH-TTT---HHHHHHHHHHS-GGGS-------